Protein AF-A0A8H5VZT7-F1 (afdb_monomer)

pLDDT: mean 72.18, std 16.6, range [24.67, 92.38]

Foldseek 3Di:
DVVVVVLVVPEPEPDPVCLVVLQVLLWWLLLVSCVVGNQWYDNDPPDIQGQDPVCQCCAQNPPNPHWDDLLLVLVAALHDALRSDGDPVVNVLRCVLQVVCVDPVVVVVVVVVVVVVVPDPPDPVVVPDPVLCLVVLLVLLVVLSNVLSPDDVVVSVVLCVVCVDPSSVSNVVSSVSLLVVLVVVLVVVVVVPDLPDRHSLNSLQVGARPPVRHRDDPSRSSSVSSVCSSVVPPVVVVVVCCVVPLDDDDGGGDDSPPSSNCVDCVQDPPSSDPDPCLVVDDPRDDDDRD

Mean predicted aligned error: 11.77 Å

Secondary structure (DSSP, 8-state):
-HHHHHHHTT-B---GGGHHHHHHHHT-TTSHHHHHH-SEEEEETTEEEE--HHHHHHHTSTT------TTGGGG-SSS--TTT---HHHHHHHHHHHGGGGSHHHHHHHHHHHHHHTTS---GGGG---TT-HHHHHHHHHHHHHHHHHS-HHHHHHHTT-TTSHHHHHHHHHHHHHHHHHHHHHHHHHHT---S--SHHHHHHH-B-TTT-PBPPHHHHHHHHHHHHHHHHHHHHHHHHHHH--S-------SS-HHHHHT-TTTSSSTTS--GGGGTSTT-------

Structure (mmCIF, N/CA/C/O backbone):
data_AF-A0A8H5VZT7-F1
#
_entry.id   AF-A0A8H5VZT7-F1
#
loop_
_atom_site.group_PDB
_atom_site.id
_atom_site.type_symbol
_atom_site.label_atom_id
_atom_site.label_alt_id
_atom_site.label_comp_id
_atom_site.label_asym_id
_atom_site.label_entity_id
_atom_site.label_seq_id
_atom_site.pdbx_PDB_ins_code
_atom_site.Cartn_x
_atom_site.Cartn_y
_atom_site.Cartn_z
_atom_site.occupancy
_atom_site.B_iso_or_equiv
_atom_site.auth_seq_id
_atom_site.auth_comp_id
_atom_site.auth_asym_id
_atom_site.auth_atom_id
_atom_site.pdbx_PDB_model_num
ATOM 1 N N . MET A 1 1 ? -1.201 -18.393 -18.905 1.00 36.09 1 MET A N 1
ATOM 2 C CA . MET A 1 1 ? -0.760 -19.370 -19.931 1.00 36.09 1 MET A CA 1
ATOM 3 C C . MET A 1 1 ? -0.247 -18.744 -21.232 1.00 36.09 1 MET A C 1
ATOM 5 O O . MET A 1 1 ? 0.921 -18.943 -21.544 1.00 36.09 1 MET A O 1
ATOM 9 N N . ALA A 1 2 ? -1.054 -18.017 -22.022 1.00 38.72 2 ALA A N 1
ATOM 10 C CA . ALA A 1 2 ? -0.588 -17.480 -23.317 1.00 38.72 2 ALA A CA 1
ATOM 11 C C . ALA A 1 2 ? 0.541 -16.434 -23.173 1.00 38.72 2 ALA A C 1
ATOM 13 O O . ALA A 1 2 ? 1.549 -16.519 -23.871 1.00 38.72 2 ALA A O 1
ATOM 14 N N . PHE A 1 3 ? 0.407 -15.504 -22.218 1.00 44.34 3 PHE A N 1
ATOM 15 C CA . PHE A 1 3 ? 1.439 -14.511 -21.901 1.00 44.34 3 PHE A CA 1
ATOM 16 C C . PHE A 1 3 ? 2.734 -15.159 -21.388 1.00 44.34 3 PHE A C 1
ATOM 18 O O . PHE A 1 3 ? 3.800 -14.882 -21.918 1.00 44.34 3 PHE A O 1
ATOM 25 N N . GLU A 1 4 ? 2.651 -16.109 -20.451 1.00 41.78 4 GLU A N 1
ATOM 26 C CA . GLU A 1 4 ? 3.822 -16.836 -19.924 1.00 41.78 4 GLU A CA 1
ATOM 27 C C . GLU A 1 4 ? 4.600 -17.592 -21.013 1.00 41.78 4 GLU A C 1
ATOM 29 O O . GLU A 1 4 ? 5.828 -17.611 -20.983 1.00 41.78 4 GLU A O 1
ATOM 34 N N . LYS A 1 5 ? 3.911 -18.180 -22.006 1.00 38.91 5 LYS A N 1
ATOM 35 C CA . LYS A 1 5 ? 4.567 -18.767 -23.189 1.00 38.91 5 LYS A CA 1
ATOM 36 C C . LYS A 1 5 ? 5.247 -17.698 -24.058 1.00 38.91 5 LYS A C 1
ATOM 38 O O . LYS A 1 5 ? 6.339 -17.936 -24.561 1.00 38.91 5 LYS A O 1
ATOM 43 N N . LYS A 1 6 ? 4.637 -16.515 -24.204 1.00 39.38 6 LYS A N 1
ATOM 44 C CA . LYS A 1 6 ? 5.214 -15.360 -24.920 1.00 39.38 6 LYS A CA 1
ATOM 45 C C . LYS A 1 6 ? 6.452 -14.781 -24.223 1.00 39.38 6 LYS A C 1
ATOM 47 O O . LYS A 1 6 ? 7.378 -14.379 -24.917 1.00 39.38 6 LYS A O 1
ATOM 52 N N . VAL A 1 7 ? 6.464 -14.761 -22.887 1.00 42.12 7 VAL A N 1
ATOM 53 C CA . VAL A 1 7 ? 7.611 -14.350 -22.059 1.00 42.12 7 VAL A CA 1
ATOM 54 C C . VAL A 1 7 ? 8.732 -15.386 -22.176 1.00 42.12 7 VAL A C 1
ATOM 56 O O . VAL A 1 7 ? 9.818 -15.048 -22.628 1.00 42.12 7 VAL A O 1
ATOM 59 N N . LYS A 1 8 ? 8.456 -16.674 -21.915 1.00 41.22 8 LYS A N 1
ATOM 60 C CA . LYS A 1 8 ? 9.468 -17.747 -22.015 1.00 41.22 8 LYS A CA 1
ATOM 61 C C . LYS A 1 8 ? 10.170 -17.823 -23.378 1.00 41.22 8 LYS A C 1
ATOM 63 O O . LYS A 1 8 ? 11.349 -18.146 -23.412 1.00 41.22 8 LYS A O 1
ATOM 68 N N . ASN A 1 9 ? 9.479 -17.499 -24.472 1.00 40.72 9 ASN A N 1
ATOM 69 C CA . ASN A 1 9 ? 10.056 -17.506 -25.822 1.00 40.72 9 ASN A CA 1
ATOM 70 C C . ASN A 1 9 ? 10.795 -16.208 -26.216 1.00 40.72 9 ASN A C 1
ATOM 72 O O . ASN A 1 9 ? 11.301 -16.139 -27.334 1.00 40.72 9 ASN A O 1
ATOM 76 N N . ARG A 1 10 ? 10.829 -15.173 -25.362 1.00 44.88 10 ARG A N 1
ATOM 77 C CA . ARG A 1 10 ? 11.531 -13.896 -25.618 1.00 44.88 10 ARG A CA 1
ATOM 78 C C . ARG A 1 10 ? 12.446 -13.442 -24.474 1.00 44.88 10 ARG A C 1
ATOM 80 O O . ARG A 1 10 ? 12.901 -12.306 -24.486 1.00 44.88 10 ARG A O 1
ATOM 87 N N . ASN A 1 11 ? 12.723 -14.313 -23.505 1.00 45.66 11 ASN A N 1
ATOM 88 C CA . ASN A 1 11 ? 13.671 -14.020 -22.436 1.00 45.66 11 ASN A CA 1
ATOM 89 C C . ASN A 1 11 ? 15.108 -14.026 -22.977 1.00 45.66 11 ASN A C 1
ATOM 91 O O . ASN A 1 11 ? 15.697 -15.093 -23.160 1.00 45.66 11 ASN A O 1
ATOM 95 N N . GLU A 1 12 ? 15.704 -12.847 -23.126 1.00 51.00 12 GLU A N 1
ATOM 96 C CA . GLU A 1 12 ? 17.157 -12.716 -23.047 1.00 51.00 12 GLU A CA 1
ATOM 97 C C . GLU A 1 12 ? 17.562 -12.909 -21.578 1.00 51.00 12 GLU A C 1
ATOM 99 O O . GLU A 1 12 ? 17.438 -12.021 -20.733 1.00 51.00 12 GLU A O 1
ATOM 104 N N . THR A 1 13 ? 17.983 -14.126 -21.227 1.00 47.38 13 THR A N 1
ATOM 105 C CA . THR A 1 13 ? 18.587 -14.395 -19.916 1.00 47.38 13 THR A CA 1
ATOM 106 C C . THR A 1 13 ? 19.890 -13.622 -19.784 1.00 47.38 13 THR A C 1
ATOM 108 O O . THR A 1 13 ? 20.843 -13.913 -20.509 1.00 47.38 13 THR A O 1
ATOM 111 N N . CYS A 1 14 ? 19.972 -12.714 -18.808 1.00 45.41 14 CYS A N 1
ATOM 112 C CA . CYS A 1 14 ? 21.257 -12.193 -18.356 1.00 45.41 14 CYS A CA 1
ATO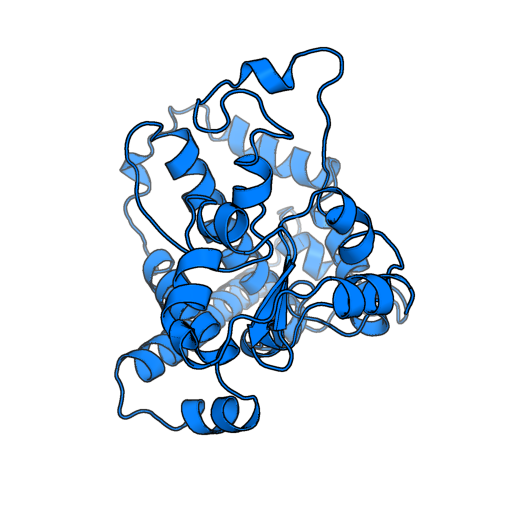M 113 C C . CYS A 1 14 ? 22.132 -13.368 -17.902 1.00 45.41 14 CYS A C 1
ATOM 115 O O . CYS A 1 14 ? 21.790 -14.078 -16.953 1.00 45.41 14 CYS A O 1
ATOM 117 N N . GLN A 1 15 ? 23.228 -13.608 -18.625 1.00 39.00 15 GLN A N 1
ATOM 118 C CA . GLN A 1 15 ? 24.152 -14.688 -18.301 1.00 39.00 15 GLN A CA 1
ATOM 119 C C . GLN A 1 15 ? 24.835 -14.423 -16.955 1.00 39.00 15 GLN A C 1
ATOM 121 O O . GLN A 1 15 ? 24.988 -13.279 -16.523 1.00 39.00 15 GLN A O 1
ATOM 126 N N . VAL A 1 16 ? 25.207 -15.515 -16.284 1.00 38.91 16 VAL A N 1
ATOM 127 C CA . VAL A 1 16 ? 25.584 -15.543 -14.861 1.00 38.91 16 VAL A CA 1
ATOM 128 C C . VAL A 1 16 ? 26.742 -14.586 -14.539 1.00 38.91 16 VAL A C 1
ATOM 130 O O . VAL A 1 16 ? 26.775 -14.009 -13.453 1.00 38.91 16 VAL A O 1
ATOM 133 N N . ASP A 1 17 ? 27.617 -14.335 -15.513 1.00 38.12 17 ASP A N 1
ATOM 134 C CA . ASP A 1 17 ? 28.822 -13.514 -15.372 1.00 38.12 17 ASP A CA 1
ATOM 135 C C . ASP A 1 17 ? 28.548 -11.991 -15.315 1.00 38.12 17 ASP A C 1
ATOM 137 O O . ASP A 1 17 ? 29.374 -11.243 -14.794 1.00 38.12 17 ASP A O 1
ATOM 141 N N . GLU A 1 18 ? 27.375 -11.508 -15.761 1.00 46.91 18 GLU A N 1
ATOM 142 C CA . GLU A 1 18 ? 26.931 -10.104 -15.588 1.00 46.91 18 GLU A CA 1
ATOM 143 C C . GLU A 1 18 ? 25.957 -9.918 -14.396 1.00 46.91 18 GLU A C 1
ATOM 145 O O . GLU A 1 18 ? 25.411 -8.827 -14.203 1.00 46.91 18 GLU A O 1
ATOM 150 N N . GLY A 1 19 ? 25.707 -10.958 -13.588 1.00 49.28 19 GLY A N 1
ATOM 151 C CA . GLY A 1 19 ? 24.516 -11.084 -12.729 1.00 49.28 19 GLY A CA 1
ATOM 152 C C . GLY A 1 19 ? 24.135 -9.858 -11.882 1.00 49.28 19 GLY A C 1
ATOM 153 O O . GLY A 1 19 ? 22.990 -9.413 -11.927 1.00 49.28 19 GLY A O 1
ATOM 154 N N . ALA A 1 20 ? 25.078 -9.263 -11.144 1.00 52.16 20 ALA A N 1
ATOM 155 C CA . ALA A 1 20 ? 24.801 -8.063 -10.343 1.00 52.16 20 ALA A CA 1
ATOM 156 C C . ALA A 1 20 ? 24.621 -6.792 -11.199 1.00 52.16 20 ALA A C 1
ATOM 158 O O . ALA A 1 20 ? 23.774 -5.953 -10.893 1.00 52.16 20 ALA A O 1
ATOM 159 N N . ALA A 1 21 ? 25.388 -6.654 -12.283 1.00 50.12 21 ALA A N 1
ATOM 160 C CA . ALA A 1 21 ? 25.358 -5.478 -13.149 1.00 50.12 21 ALA A CA 1
ATOM 161 C C . ALA A 1 21 ? 24.065 -5.400 -13.976 1.00 50.12 21 ALA A C 1
ATOM 163 O O . ALA A 1 21 ? 23.498 -4.316 -14.101 1.00 50.12 21 ALA A O 1
ATOM 164 N N . CYS A 1 22 ? 23.556 -6.532 -14.475 1.00 51.69 22 CYS A N 1
ATOM 165 C CA . CYS A 1 22 ? 22.267 -6.581 -15.174 1.00 51.69 22 CYS A CA 1
ATOM 166 C C . CYS A 1 22 ? 21.100 -6.199 -14.247 1.00 51.69 22 CYS A C 1
ATOM 168 O O . CYS A 1 22 ? 20.296 -5.337 -14.604 1.00 51.69 22 CYS A O 1
ATOM 170 N N . VAL A 1 23 ? 21.035 -6.762 -13.031 1.00 55.09 23 VAL A N 1
ATOM 171 C CA . VAL A 1 23 ? 19.990 -6.413 -12.047 1.00 55.09 23 VAL A CA 1
ATOM 172 C C . VAL A 1 23 ? 20.024 -4.915 -11.725 1.00 55.09 23 VAL A C 1
ATOM 174 O O . VAL A 1 23 ? 18.991 -4.249 -11.791 1.00 55.09 23 VAL A O 1
ATOM 177 N N . LEU A 1 24 ? 21.215 -4.354 -11.486 1.00 53.56 24 LEU A N 1
ATOM 178 C CA . LEU A 1 24 ? 21.393 -2.917 -11.260 1.00 53.56 24 LEU A CA 1
ATOM 179 C C . LEU A 1 24 ? 20.992 -2.071 -12.483 1.00 53.56 24 LEU A C 1
ATOM 181 O O . LEU A 1 24 ? 20.318 -1.053 -12.319 1.00 53.56 24 LEU A O 1
ATOM 185 N N . ALA A 1 25 ? 21.334 -2.488 -13.704 1.00 54.19 25 ALA A N 1
ATOM 186 C CA . ALA A 1 25 ? 21.008 -1.756 -14.928 1.00 54.19 25 ALA A CA 1
ATOM 187 C C . ALA A 1 25 ? 19.496 -1.713 -15.206 1.00 54.19 25 ALA A C 1
ATOM 189 O O . ALA A 1 25 ? 18.957 -0.643 -15.491 1.00 54.19 25 ALA A O 1
ATOM 190 N N . VAL A 1 26 ? 18.802 -2.848 -15.088 1.00 51.69 26 VAL A N 1
ATOM 191 C CA . VAL A 1 26 ? 17.340 -2.963 -15.268 1.00 51.69 26 VAL A CA 1
ATOM 192 C C . VAL A 1 26 ? 16.578 -2.199 -14.176 1.00 51.69 26 VAL A C 1
ATOM 194 O O . VAL A 1 26 ? 15.504 -1.656 -14.428 1.00 51.69 26 VAL A O 1
ATOM 197 N N . SER A 1 27 ? 17.162 -2.086 -12.979 1.00 50.28 27 SER A N 1
ATOM 198 C CA . SER A 1 27 ? 16.644 -1.268 -11.872 1.00 50.28 27 SER A CA 1
ATOM 199 C C . SER A 1 27 ? 16.923 0.234 -11.985 1.00 50.28 27 SER A C 1
ATOM 201 O O . SER A 1 27 ? 16.443 1.014 -11.160 1.00 50.28 27 SER A O 1
ATOM 203 N N . SER A 1 28 ? 17.729 0.653 -12.965 1.00 51.09 28 SER A N 1
ATOM 204 C CA . SER A 1 28 ? 18.117 2.053 -13.109 1.00 51.09 28 SER A CA 1
ATOM 205 C C . SER A 1 28 ? 16.909 2.894 -13.535 1.00 51.09 28 SER A C 1
ATOM 207 O O . SER A 1 28 ? 16.289 2.579 -14.556 1.00 51.09 28 SER A O 1
ATOM 209 N N . PRO A 1 29 ? 16.616 4.023 -12.857 1.00 50.34 29 PRO A N 1
ATOM 210 C CA . PRO A 1 29 ? 15.526 4.918 -13.258 1.00 50.34 29 PRO A CA 1
ATOM 211 C C . PRO A 1 29 ? 15.761 5.572 -14.630 1.00 50.34 29 PRO A C 1
ATOM 213 O O . PRO A 1 29 ? 14.847 6.156 -15.194 1.00 50.34 29 PRO A O 1
ATOM 216 N N . THR A 1 30 ? 16.970 5.454 -15.194 1.00 53.81 30 THR A N 1
ATOM 217 C CA . THR A 1 30 ? 17.340 6.032 -16.496 1.00 53.81 30 THR A CA 1
ATOM 218 C C . THR A 1 30 ? 16.782 5.280 -17.710 1.00 53.81 30 THR A C 1
ATOM 220 O O . THR A 1 30 ? 17.089 5.652 -18.839 1.00 53.81 30 THR A O 1
ATOM 223 N N . GLY A 1 31 ? 16.071 4.161 -17.522 1.00 54.75 31 GLY A N 1
ATOM 224 C CA . GLY A 1 31 ? 15.557 3.317 -18.612 1.00 54.75 31 GLY A CA 1
ATOM 225 C C . GLY A 1 31 ? 16.626 2.528 -19.395 1.00 54.75 31 GLY A C 1
ATOM 226 O O . GLY A 1 31 ? 16.309 1.538 -20.052 1.00 54.75 31 GLY A O 1
ATOM 227 N N . LYS A 1 32 ? 17.910 2.898 -19.287 1.00 58.38 32 LYS A N 1
ATOM 228 C CA . LYS A 1 32 ? 19.020 2.385 -20.114 1.00 58.38 32 LYS A CA 1
ATOM 229 C C . LYS A 1 32 ? 19.249 0.871 -20.022 1.00 58.38 32 LYS A C 1
ATOM 231 O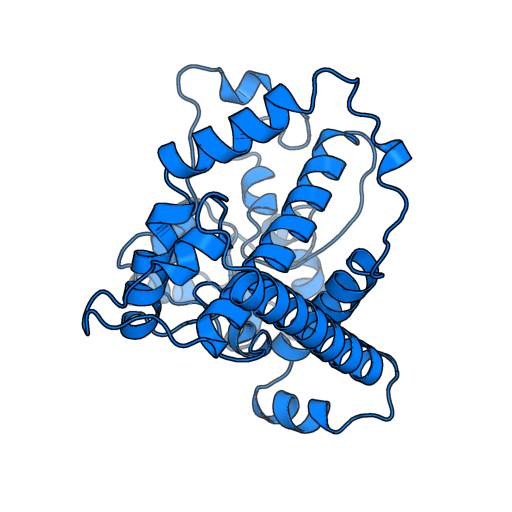 O . LYS A 1 32 ? 19.686 0.280 -21.004 1.00 58.38 32 LYS A O 1
ATOM 236 N N . GLY A 1 33 ? 18.934 0.226 -18.895 1.00 62.41 33 GLY A N 1
ATOM 237 C CA . GLY A 1 33 ? 19.043 -1.235 -18.772 1.00 62.41 33 GLY A CA 1
ATOM 238 C C . GLY A 1 33 ? 18.119 -1.991 -19.728 1.00 62.41 33 GLY A C 1
ATOM 239 O O . GLY A 1 33 ? 18.536 -2.963 -20.349 1.00 62.41 33 GLY A O 1
ATOM 240 N N . TRP A 1 34 ? 16.900 -1.487 -19.917 1.00 62.78 34 TRP A N 1
ATOM 241 C CA . TRP A 1 34 ? 15.904 -2.041 -20.840 1.00 62.78 34 TRP A CA 1
ATOM 242 C C . TRP A 1 34 ? 16.284 -1.816 -22.306 1.00 62.78 34 TRP A C 1
ATOM 244 O O . TRP A 1 34 ? 15.987 -2.640 -23.161 1.00 62.78 34 TRP A O 1
ATOM 254 N N . VAL A 1 35 ? 17.014 -0.733 -22.592 1.00 63.62 35 VAL A N 1
ATOM 255 C CA . VAL A 1 35 ? 17.600 -0.488 -23.920 1.00 63.62 35 VAL A CA 1
ATOM 256 C C . VAL A 1 35 ? 18.714 -1.499 -24.236 1.00 63.62 35 VAL A C 1
ATOM 258 O O . VAL A 1 35 ? 18.854 -1.887 -25.391 1.00 63.62 35 VAL A O 1
ATOM 261 N N . LYS A 1 36 ? 19.486 -1.958 -23.233 1.00 68.50 36 LYS A N 1
ATOM 262 C CA . LYS A 1 36 ? 20.545 -2.976 -23.414 1.00 68.50 36 LYS A CA 1
ATOM 263 C C . LYS A 1 36 ? 20.002 -4.413 -23.493 1.00 68.50 36 LYS A C 1
ATOM 265 O O . LYS A 1 36 ? 20.549 -5.198 -24.255 1.00 68.50 36 LYS A O 1
ATOM 270 N N . HIS A 1 37 ? 18.986 -4.755 -22.696 1.00 68.75 37 HIS A N 1
ATOM 271 C CA . HIS A 1 37 ? 18.541 -6.145 -22.470 1.00 68.75 37 HIS A CA 1
ATOM 272 C C . HIS A 1 37 ? 17.099 -6.443 -22.936 1.00 68.75 37 HIS A C 1
ATOM 274 O O . HIS A 1 37 ? 16.563 -7.516 -22.668 1.00 68.75 37 HIS A O 1
ATOM 280 N N . GLY A 1 38 ? 16.448 -5.487 -23.601 1.00 70.44 38 GLY A N 1
ATOM 281 C CA . GLY A 1 38 ? 15.080 -5.614 -24.095 1.00 70.44 38 GLY A CA 1
ATOM 282 C C . GLY A 1 38 ? 13.985 -5.384 -23.044 1.00 70.44 38 GLY A C 1
ATOM 283 O O . GLY A 1 38 ? 14.223 -5.181 -21.855 1.00 70.44 38 GLY A O 1
ATOM 284 N N . ASP A 1 39 ? 12.739 -5.426 -23.517 1.00 75.31 39 ASP A N 1
ATOM 285 C CA . ASP A 1 39 ? 11.519 -5.145 -22.744 1.00 75.31 39 ASP A CA 1
ATOM 286 C C . ASP A 1 39 ? 11.213 -6.169 -21.619 1.00 75.31 39 ASP A C 1
ATOM 288 O O . ASP A 1 39 ? 10.373 -5.900 -20.756 1.00 75.31 39 ASP A O 1
ATOM 292 N N . PHE A 1 40 ? 11.828 -7.359 -21.644 1.00 75.69 40 PHE A N 1
ATOM 293 C CA . PHE A 1 40 ? 11.549 -8.485 -20.740 1.00 75.69 40 PHE A CA 1
ATOM 294 C C . PHE A 1 40 ? 12.865 -9.077 -20.225 1.00 75.69 40 PHE A C 1
ATOM 296 O O . PHE A 1 40 ? 13.537 -9.798 -20.960 1.00 75.69 40 PHE A O 1
ATOM 303 N N . VAL A 1 41 ? 13.217 -8.822 -18.961 1.00 72.31 41 VAL A N 1
ATOM 304 C CA . VAL A 1 41 ? 14.514 -9.239 -18.399 1.00 72.31 41 VAL A CA 1
ATOM 305 C C . VAL A 1 41 ? 14.330 -10.079 -17.143 1.00 72.31 41 VAL A C 1
ATOM 307 O O . VAL A 1 41 ? 13.697 -9.657 -16.174 1.00 72.31 41 VAL A O 1
ATOM 310 N N . GLN A 1 42 ? 14.898 -11.283 -17.131 1.00 67.44 42 GLN A N 1
ATOM 311 C CA . GLN A 1 42 ? 14.854 -12.160 -15.963 1.00 67.44 42 GLN A CA 1
ATOM 312 C C . GLN A 1 42 ? 15.928 -11.754 -14.943 1.00 67.44 42 GLN A C 1
ATOM 314 O O . GLN A 1 42 ? 17.113 -11.987 -15.161 1.00 67.44 42 GLN A O 1
ATOM 319 N N . ILE A 1 43 ? 15.503 -11.164 -13.820 1.00 68.94 43 ILE A N 1
ATOM 320 C CA . ILE A 1 43 ? 16.391 -10.646 -12.760 1.00 68.94 43 ILE A CA 1
ATOM 321 C C . ILE A 1 43 ? 16.586 -11.624 -11.590 1.00 68.94 43 ILE A C 1
ATOM 323 O O . ILE A 1 43 ? 17.488 -11.449 -10.777 1.00 68.94 43 ILE A O 1
ATOM 327 N N . ALA A 1 44 ? 15.757 -12.667 -11.497 1.00 62.22 44 ALA A N 1
ATOM 328 C CA . ALA A 1 44 ? 15.955 -13.800 -10.589 1.00 62.22 44 ALA A CA 1
ATOM 329 C C . ALA A 1 44 ? 15.297 -15.069 -11.173 1.00 62.22 44 ALA A C 1
ATOM 331 O O . ALA A 1 44 ? 14.443 -14.955 -12.059 1.00 62.22 44 ALA A O 1
ATOM 332 N N . PRO A 1 45 ? 15.592 -16.284 -10.663 1.00 63.03 45 PRO A N 1
ATOM 333 C CA . PRO A 1 45 ? 15.040 -17.533 -11.207 1.00 63.03 45 PRO A CA 1
ATOM 334 C C . PRO A 1 45 ? 13.511 -17.547 -11.358 1.00 63.03 45 PRO A C 1
ATOM 336 O O . PRO A 1 45 ? 13.003 -18.102 -12.325 1.00 63.03 45 PRO A O 1
ATOM 339 N N . ASN A 1 46 ? 12.791 -16.861 -10.461 1.00 67.06 46 ASN A N 1
ATOM 340 C CA . ASN A 1 46 ? 11.331 -16.721 -10.482 1.00 67.06 46 ASN A CA 1
ATOM 341 C C . ASN A 1 46 ? 10.858 -15.252 -10.604 1.00 67.06 46 ASN A C 1
ATOM 343 O O . ASN A 1 46 ? 9.752 -14.935 -10.172 1.00 67.06 46 ASN A O 1
ATOM 347 N N . HIS A 1 47 ? 11.681 -14.342 -11.141 1.00 66.31 47 HIS A N 1
ATOM 348 C CA . HIS A 1 47 ? 11.345 -12.916 -11.279 1.00 66.31 47 HIS A CA 1
ATOM 349 C C . HIS A 1 47 ? 11.738 -12.401 -12.669 1.00 66.31 47 HIS A C 1
ATOM 351 O O . HIS A 1 47 ? 12.920 -12.355 -13.013 1.00 66.31 47 HIS A O 1
ATOM 357 N N . VAL A 1 48 ? 10.741 -11.982 -13.450 1.00 75.50 48 VAL A N 1
ATOM 358 C CA . VAL A 1 48 ? 10.929 -11.261 -14.716 1.00 75.50 48 VAL A CA 1
ATOM 359 C C . VAL A 1 48 ? 10.491 -9.816 -14.521 1.00 75.50 48 VAL A C 1
ATOM 361 O O . VAL A 1 48 ? 9.351 -9.557 -14.144 1.00 75.50 48 VAL A O 1
ATOM 364 N N . SER A 1 49 ? 11.414 -8.897 -14.766 1.00 75.44 49 SER A N 1
ATOM 365 C CA . SER A 1 49 ? 11.161 -7.467 -14.870 1.00 75.44 49 SER A CA 1
ATOM 366 C C . SER A 1 49 ? 10.594 -7.182 -16.267 1.00 75.44 49 SER A C 1
ATOM 368 O O . SER A 1 49 ? 11.089 -7.735 -17.251 1.00 75.44 49 SER A O 1
ATOM 370 N N . ILE A 1 50 ? 9.549 -6.354 -16.371 1.00 76.12 50 ILE A N 1
ATOM 371 C CA . ILE A 1 50 ? 8.875 -6.044 -17.644 1.00 76.12 50 ILE A CA 1
ATOM 372 C C . ILE A 1 50 ? 8.737 -4.525 -17.814 1.00 76.12 50 ILE A C 1
ATOM 374 O O . ILE A 1 50 ? 8.171 -3.863 -16.945 1.00 76.12 50 ILE A O 1
ATOM 378 N N . ASN A 1 51 ? 9.198 -3.994 -18.949 1.00 77.81 51 ASN A N 1
ATOM 379 C CA . ASN A 1 51 ? 9.049 -2.593 -19.359 1.00 77.81 51 ASN A CA 1
ATOM 380 C C . ASN A 1 51 ? 8.441 -2.509 -20.768 1.00 77.81 51 ASN A C 1
ATOM 382 O O . ASN A 1 51 ? 9.073 -2.076 -21.729 1.00 77.81 51 ASN A O 1
ATOM 386 N N . ASN A 1 52 ? 7.203 -2.990 -20.895 1.00 76.81 52 ASN A N 1
ATOM 387 C CA . ASN A 1 52 ? 6.454 -3.002 -22.148 1.00 76.81 52 ASN A CA 1
ATOM 388 C C . ASN A 1 52 ? 5.021 -2.481 -21.915 1.00 76.81 52 ASN A C 1
ATOM 390 O O . ASN A 1 52 ? 4.320 -3.034 -21.060 1.00 76.81 52 ASN A O 1
ATOM 394 N N . PRO A 1 53 ? 4.544 -1.468 -22.664 1.00 77.81 53 PRO A N 1
ATOM 395 C CA . PRO A 1 53 ? 3.212 -0.898 -22.453 1.00 77.81 53 PRO A CA 1
ATOM 396 C C . PRO A 1 53 ? 2.068 -1.872 -22.766 1.00 77.81 53 PRO A C 1
ATOM 398 O O . PRO A 1 53 ? 1.064 -1.885 -22.052 1.00 77.81 53 PRO A O 1
ATOM 401 N N . ASP A 1 54 ? 2.222 -2.751 -23.761 1.00 79.94 54 ASP A N 1
ATOM 402 C CA . ASP A 1 54 ? 1.197 -3.744 -24.112 1.00 79.94 54 ASP A CA 1
ATOM 403 C C . ASP A 1 54 ? 1.010 -4.788 -22.997 1.00 79.94 54 ASP A C 1
ATOM 405 O O . ASP A 1 54 ? -0.044 -5.425 -22.897 1.00 79.94 54 ASP A O 1
ATOM 409 N N . ALA A 1 55 ? 2.018 -4.978 -22.139 1.00 77.69 55 ALA A N 1
ATOM 410 C CA . ALA A 1 55 ? 1.941 -5.871 -20.989 1.00 77.69 55 ALA A CA 1
ATOM 411 C C . ALA A 1 55 ? 1.090 -5.304 -19.837 1.00 77.69 55 ALA A C 1
ATOM 413 O O . ALA A 1 55 ? 0.566 -6.095 -19.055 1.00 77.69 55 ALA A O 1
ATOM 414 N N . ILE A 1 56 ? 0.884 -3.980 -19.745 1.00 78.25 56 ILE A N 1
ATOM 415 C CA . ILE A 1 56 ? 0.148 -3.341 -18.634 1.00 78.25 56 ILE A CA 1
ATOM 416 C C . ILE A 1 56 ? -1.247 -3.956 -18.483 1.00 78.25 56 ILE A C 1
ATOM 418 O O . ILE A 1 56 ? -1.579 -4.490 -17.428 1.00 78.25 56 ILE A O 1
ATOM 422 N N . GLN A 1 57 ? -2.043 -3.947 -19.556 1.00 77.38 57 GLN A N 1
ATOM 423 C CA . GLN A 1 57 ? -3.408 -4.490 -19.548 1.00 77.38 57 GLN A CA 1
ATOM 424 C C . GLN A 1 57 ? -3.441 -6.022 -19.420 1.00 77.38 57 GLN A C 1
ATOM 426 O O . GLN A 1 57 ? -4.429 -6.583 -18.959 1.00 77.38 57 GLN A O 1
ATOM 431 N N . GLN A 1 58 ? -2.357 -6.714 -19.783 1.00 79.44 58 GLN A N 1
ATOM 432 C CA . GLN A 1 58 ? -2.245 -8.170 -19.631 1.00 79.44 58 GLN A CA 1
ATOM 433 C C . GLN A 1 58 ? -1.884 -8.593 -18.198 1.00 79.44 58 GLN A C 1
ATOM 435 O O . GLN A 1 58 ? -2.153 -9.733 -17.825 1.00 79.44 58 GLN A O 1
ATOM 440 N N . ILE A 1 59 ? -1.300 -7.690 -17.404 1.00 78.00 59 ILE A N 1
ATOM 441 C CA . ILE A 1 59 ? -0.892 -7.927 -16.014 1.00 78.00 59 ILE A CA 1
ATOM 442 C C . ILE A 1 59 ? -1.924 -7.322 -15.053 1.00 78.00 59 ILE A C 1
ATOM 444 O O . ILE A 1 59 ? -2.585 -8.063 -14.328 1.00 78.00 59 ILE A O 1
ATOM 448 N N . TYR A 1 60 ? -2.115 -6.001 -15.103 1.00 78.31 60 TYR A N 1
ATOM 449 C CA . TYR A 1 60 ? -2.991 -5.229 -14.209 1.00 78.31 60 TYR A CA 1
ATOM 450 C C . TYR A 1 60 ? -4.465 -5.189 -14.645 1.00 78.31 60 TYR A C 1
ATOM 452 O O . TYR A 1 60 ? -5.319 -4.719 -13.897 1.00 78.31 60 TYR A O 1
ATOM 460 N N . GLY A 1 61 ? -4.791 -5.672 -15.848 1.00 75.44 61 GLY A N 1
ATOM 461 C CA . GLY A 1 61 ? -6.169 -5.701 -16.336 1.00 75.44 61 GLY A CA 1
ATOM 462 C C . GLY A 1 61 ? -7.101 -6.581 -15.495 1.00 75.44 61 GLY A C 1
ATOM 463 O O . GLY A 1 61 ? -6.694 -7.480 -14.755 1.00 75.44 61 GLY A O 1
ATOM 464 N N . HIS A 1 62 ? -8.406 -6.356 -15.632 1.00 77.00 62 HIS A N 1
ATOM 465 C CA . HIS A 1 62 ? -9.399 -7.139 -14.901 1.00 77.00 62 HIS A CA 1
ATOM 466 C C . HIS A 1 62 ? -9.406 -8.614 -15.332 1.00 77.00 62 HIS A C 1
ATOM 468 O O . HIS A 1 62 ? -9.460 -8.929 -16.518 1.00 77.00 62 HIS A O 1
ATOM 474 N N . LYS A 1 63 ? -9.446 -9.523 -14.346 1.00 76.88 63 LYS A N 1
ATOM 475 C CA . LYS A 1 63 ? -9.535 -10.987 -14.535 1.00 76.88 63 LYS A CA 1
ATOM 476 C C . LYS A 1 63 ? -8.356 -11.616 -15.306 1.00 76.88 63 LYS A C 1
ATOM 478 O O . LYS A 1 63 ? -8.498 -12.715 -15.833 1.00 76.88 63 LYS A O 1
ATOM 483 N N . THR A 1 64 ? -7.183 -10.978 -15.324 1.00 76.31 64 THR A N 1
ATOM 484 C CA . THR A 1 64 ? -5.950 -11.527 -15.934 1.00 76.31 64 THR A CA 1
ATOM 485 C C . THR A 1 64 ? -5.420 -12.779 -15.225 1.00 76.31 64 THR A C 1
ATOM 487 O O . THR A 1 64 ? -4.705 -13.577 -15.828 1.00 76.31 64 THR A O 1
ATOM 490 N N . GLY A 1 65 ? -5.772 -12.962 -13.947 1.00 75.00 65 GLY A N 1
ATOM 491 C CA . GLY A 1 65 ? -5.296 -14.057 -13.096 1.00 75.00 65 GLY A CA 1
ATOM 492 C C . GLY A 1 65 ? -3.968 -13.768 -12.390 1.00 75.00 65 GLY A C 1
ATOM 493 O O . GLY A 1 65 ? -3.545 -14.569 -11.559 1.00 75.00 65 GLY A O 1
ATOM 494 N N . PHE A 1 66 ? -3.331 -12.625 -12.665 1.00 78.75 66 PHE A N 1
ATOM 495 C CA . PHE A 1 66 ? -2.205 -12.151 -11.866 1.00 78.75 66 PHE A CA 1
ATOM 496 C C . PHE A 1 66 ? -2.692 -11.625 -10.512 1.00 78.75 66 PHE A C 1
ATOM 498 O O . PHE A 1 66 ? -3.741 -10.991 -10.405 1.00 78.75 66 PHE A O 1
ATOM 505 N N . VAL A 1 67 ? -1.908 -11.898 -9.472 1.00 81.69 67 VAL A N 1
ATOM 506 C CA . VAL A 1 67 ? -2.137 -11.428 -8.101 1.00 81.69 67 VAL A CA 1
ATOM 507 C C . VAL A 1 67 ? -0.881 -10.739 -7.580 1.00 81.69 67 VAL A C 1
ATOM 509 O O . VAL A 1 67 ? 0.215 -10.944 -8.107 1.00 81.69 67 VAL A O 1
ATOM 512 N N . LYS A 1 68 ? -1.030 -9.934 -6.524 1.00 82.38 68 LYS A N 1
ATOM 513 C CA . LYS A 1 68 ? 0.094 -9.275 -5.844 1.00 82.38 68 LYS A CA 1
ATOM 514 C C . LYS A 1 68 ? 1.161 -10.305 -5.445 1.00 82.38 68 LYS A C 1
ATOM 516 O O . LYS A 1 68 ? 0.839 -11.390 -4.959 1.00 82.38 68 LYS A O 1
ATOM 521 N N . GLY A 1 69 ? 2.435 -9.974 -5.657 1.00 80.06 69 GLY A N 1
ATOM 522 C CA . GLY A 1 69 ? 3.547 -10.903 -5.428 1.00 80.06 69 GLY A CA 1
ATOM 523 C C . GLY A 1 69 ? 3.827 -11.191 -3.940 1.00 80.06 69 GLY A C 1
ATOM 524 O O . GLY A 1 69 ? 3.379 -10.439 -3.074 1.00 80.06 69 GLY A O 1
ATOM 525 N N . PRO A 1 70 ? 4.634 -12.222 -3.609 1.00 78.38 70 PRO A N 1
ATOM 526 C CA . PRO A 1 70 ? 4.979 -12.579 -2.223 1.00 78.38 70 PRO A CA 1
ATOM 527 C C . PRO A 1 70 ? 5.730 -11.496 -1.431 1.00 78.38 70 PRO A C 1
ATOM 529 O O . PRO A 1 70 ? 5.976 -11.672 -0.240 1.00 78.38 70 PRO A O 1
ATOM 532 N N . LEU A 1 71 ? 6.139 -10.392 -2.066 1.00 80.06 71 LEU A N 1
ATOM 533 C CA . LEU A 1 71 ? 6.649 -9.192 -1.396 1.00 80.06 71 LEU A CA 1
ATOM 534 C C . LEU A 1 71 ? 5.623 -8.645 -0.385 1.00 80.06 71 LEU A C 1
ATOM 536 O O . LEU A 1 71 ? 5.985 -8.296 0.735 1.00 80.06 71 LEU A O 1
ATOM 540 N N . TYR A 1 72 ? 4.338 -8.638 -0.760 1.00 82.81 72 TYR A N 1
ATOM 541 C CA . TYR A 1 72 ? 3.270 -7.999 0.013 1.00 82.81 72 TYR A CA 1
ATOM 542 C C . TYR A 1 72 ? 3.032 -8.645 1.390 1.00 82.81 72 TYR A C 1
ATOM 544 O O . TYR A 1 72 ? 2.620 -7.951 2.316 1.00 82.81 72 TYR A O 1
ATOM 552 N N . ASP A 1 73 ? 3.386 -9.925 1.577 1.00 83.69 73 ASP A N 1
ATOM 553 C CA . ASP A 1 73 ? 3.296 -10.601 2.884 1.00 83.69 73 ASP A CA 1
ATOM 554 C C . ASP A 1 73 ? 4.166 -9.935 3.966 1.00 83.69 73 ASP A C 1
ATOM 556 O O . ASP A 1 73 ? 3.869 -10.032 5.156 1.00 83.69 73 ASP A O 1
ATOM 560 N N . ALA A 1 74 ? 5.253 -9.256 3.575 1.00 83.12 74 ALA A N 1
ATOM 561 C CA . ALA A 1 74 ? 6.130 -8.560 4.516 1.00 83.12 74 ALA A CA 1
ATOM 562 C C . ALA A 1 74 ? 5.479 -7.320 5.147 1.00 83.12 74 ALA A C 1
ATOM 564 O O . ALA A 1 74 ? 5.915 -6.891 6.211 1.00 83.12 74 ALA A O 1
ATOM 565 N N . PHE A 1 75 ? 4.411 -6.792 4.540 1.00 82.94 75 PHE A N 1
ATOM 566 C CA . PHE A 1 75 ? 3.639 -5.655 5.048 1.00 82.94 75 PHE A CA 1
ATOM 567 C C . PHE A 1 75 ? 2.504 -6.073 5.996 1.00 82.94 75 PHE A C 1
ATOM 569 O O . PHE A 1 75 ? 1.627 -5.265 6.302 1.00 82.94 75 PHE A O 1
ATOM 576 N N . HIS A 1 76 ? 2.469 -7.328 6.451 1.00 84.12 76 HIS A N 1
ATOM 577 C CA . HIS A 1 76 ? 1.522 -7.763 7.475 1.00 84.12 76 HIS A CA 1
ATOM 578 C C . HIS A 1 76 ? 1.829 -7.088 8.823 1.00 84.12 76 HIS A C 1
ATOM 580 O O . HIS A 1 76 ? 2.909 -7.286 9.384 1.00 84.12 76 HIS A O 1
ATOM 586 N N . GLN A 1 77 ? 0.870 -6.326 9.360 1.00 75.75 77 GLN A N 1
ATOM 587 C CA . GLN A 1 77 ? 0.986 -5.654 10.662 1.00 75.75 77 GLN A CA 1
ATOM 588 C C . GLN A 1 77 ? 0.080 -6.305 11.712 1.00 75.75 77 GLN A C 1
ATOM 590 O O . GLN A 1 77 ? 0.556 -7.130 12.486 1.00 75.75 77 GLN A O 1
ATOM 595 N N . VAL A 1 78 ? -1.205 -5.936 11.723 1.00 82.31 78 VAL A N 1
ATOM 596 C CA . VAL A 1 78 ? -2.222 -6.474 12.643 1.00 82.31 78 VAL A CA 1
ATOM 597 C C . VAL A 1 78 ? -2.979 -7.615 11.959 1.00 82.31 78 VAL A C 1
ATOM 599 O O . VAL A 1 78 ? -2.949 -8.746 12.429 1.00 82.31 78 VAL A O 1
ATOM 602 N N . THR A 1 79 ? -3.574 -7.322 10.801 1.00 89.00 79 THR A N 1
ATOM 603 C CA . THR A 1 79 ? -4.209 -8.286 9.895 1.00 89.00 79 THR A CA 1
ATOM 604 C C . THR A 1 79 ? -3.902 -7.916 8.436 1.00 89.00 79 THR A C 1
ATOM 606 O O . THR A 1 79 ? -3.256 -6.894 8.164 1.00 89.00 79 THR A O 1
ATOM 609 N N . PHE A 1 80 ? -4.343 -8.741 7.485 1.00 89.38 80 PHE A N 1
ATOM 610 C CA . PHE A 1 80 ? -4.299 -8.419 6.061 1.00 89.38 80 PHE A CA 1
ATOM 611 C C . PHE A 1 80 ? -5.388 -7.395 5.693 1.00 89.38 80 PHE A C 1
ATOM 613 O O . PHE A 1 80 ? -6.570 -7.552 6.002 1.00 89.38 80 PHE A O 1
ATOM 620 N N . VAL A 1 81 ? -4.953 -6.348 5.001 1.00 91.94 81 VAL A N 1
ATOM 621 C CA . VAL A 1 81 ? -5.725 -5.194 4.515 1.00 91.94 81 VAL A CA 1
ATOM 622 C C . VAL A 1 81 ? -5.852 -5.253 2.997 1.00 91.94 81 VAL A C 1
ATOM 624 O O . VAL A 1 81 ? -5.137 -6.021 2.342 1.00 91.94 81 VAL A O 1
ATOM 627 N N . VAL A 1 82 ? -6.700 -4.426 2.387 1.00 91.62 82 VAL A N 1
ATOM 628 C CA . VAL A 1 82 ? -6.858 -4.382 0.920 1.00 91.62 82 VAL A CA 1
ATOM 629 C C . VAL A 1 82 ? -5.515 -4.224 0.188 1.00 91.62 82 VAL A C 1
ATOM 631 O O . VAL A 1 82 ? -5.287 -4.865 -0.838 1.00 91.62 82 VAL A O 1
ATOM 634 N N . PHE A 1 83 ? -4.572 -3.459 0.748 1.00 89.44 83 PHE A N 1
ATOM 635 C CA . PHE A 1 83 ? -3.243 -3.254 0.166 1.00 89.44 83 PHE A CA 1
ATOM 636 C C . PHE A 1 83 ? -2.442 -4.560 0.029 1.00 89.44 83 PHE A C 1
ATOM 638 O O . PHE A 1 83 ? -2.015 -4.898 -1.075 1.00 89.44 83 PHE A O 1
ATOM 645 N N . ASN A 1 84 ? -2.273 -5.326 1.113 1.00 89.06 84 ASN A N 1
ATOM 646 C CA . ASN A 1 84 ? -1.390 -6.500 1.154 1.00 89.06 84 ASN A CA 1
ATOM 647 C C . ASN A 1 84 ? -2.106 -7.847 0.919 1.00 89.06 84 ASN A C 1
ATOM 649 O O . ASN A 1 84 ? -1.433 -8.845 0.656 1.00 89.06 84 ASN A O 1
ATOM 653 N N . THR A 1 85 ? -3.444 -7.890 0.936 1.00 90.25 85 THR A N 1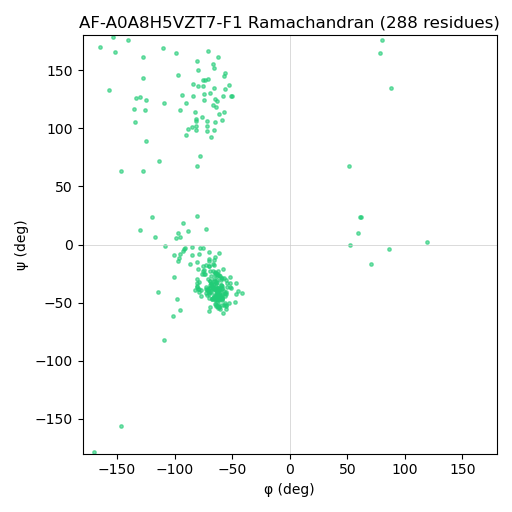
ATOM 654 C CA . THR A 1 85 ? -4.214 -9.106 0.620 1.00 90.25 85 THR A CA 1
ATOM 655 C C . THR A 1 85 ? -3.968 -9.532 -0.831 1.00 90.25 85 THR A C 1
ATOM 657 O O . THR A 1 85 ? -4.183 -8.756 -1.774 1.00 90.25 85 THR A O 1
ATOM 660 N N . ARG A 1 86 ? -3.516 -10.782 -1.003 1.00 88.56 86 ARG A N 1
ATOM 661 C CA . ARG A 1 86 ? -3.202 -11.406 -2.304 1.00 88.56 86 ARG A CA 1
ATOM 662 C C . ARG A 1 86 ? -4.304 -12.341 -2.810 1.00 88.56 86 ARG A C 1
ATOM 664 O O . ARG A 1 86 ? -4.436 -12.520 -4.017 1.00 88.56 86 ARG A O 1
ATOM 671 N N . ASN A 1 87 ? -5.078 -12.939 -1.902 1.00 88.50 87 ASN A N 1
ATOM 672 C CA . ASN A 1 87 ? -6.168 -13.850 -2.240 1.00 88.50 87 ASN A CA 1
ATOM 673 C C . ASN A 1 87 ? -7.371 -13.059 -2.788 1.00 88.50 87 ASN A C 1
ATOM 675 O O . ASN A 1 87 ? -7.858 -12.139 -2.135 1.00 88.50 87 ASN A O 1
ATOM 679 N N . VAL A 1 88 ? -7.852 -13.389 -3.990 1.00 86.25 88 VAL A N 1
ATOM 680 C CA . VAL A 1 88 ? -8.896 -12.610 -4.688 1.00 86.25 88 VAL A CA 1
ATOM 681 C C . VAL A 1 88 ? -10.260 -12.678 -3.974 1.00 86.25 88 VAL A C 1
ATOM 683 O O . VAL A 1 88 ? -10.844 -11.613 -3.750 1.00 86.25 88 VAL A O 1
ATOM 686 N N . PRO A 1 89 ? -10.756 -13.866 -3.562 1.00 89.38 89 PRO A N 1
ATOM 687 C CA . PRO A 1 89 ? -11.880 -14.011 -2.636 1.00 89.38 89 PRO A CA 1
ATOM 688 C C . PRO A 1 89 ? -11.832 -13.129 -1.384 1.00 89.38 89 PRO A C 1
ATOM 690 O O . PRO A 1 89 ? -12.846 -12.537 -1.056 1.00 89.38 89 PRO A O 1
ATOM 693 N N . GLU A 1 90 ? -10.682 -12.982 -0.717 1.00 88.75 90 GLU A N 1
ATOM 694 C CA . GLU A 1 90 ? -10.550 -12.148 0.496 1.00 88.75 90 GLU A CA 1
ATOM 695 C C . GLU A 1 90 ? -10.409 -10.653 0.166 1.00 88.75 90 GLU A C 1
ATOM 697 O O . GLU A 1 90 ? -10.929 -9.787 0.863 1.00 88.75 90 GLU A O 1
ATOM 702 N N . HIS A 1 91 ? -9.719 -10.324 -0.926 1.00 91.00 91 HIS A N 1
ATOM 703 C CA . HIS A 1 91 ? -9.489 -8.946 -1.360 1.00 91.00 91 HIS A CA 1
ATOM 704 C C . HIS A 1 91 ? -10.769 -8.260 -1.861 1.00 91.00 91 HIS A C 1
ATOM 706 O O . HIS A 1 91 ? -10.924 -7.045 -1.742 1.00 91.00 91 HIS A O 1
ATOM 712 N N . THR A 1 92 ? -11.686 -9.027 -2.454 1.00 88.81 92 THR A N 1
ATOM 713 C CA . THR A 1 92 ? -12.934 -8.510 -3.035 1.00 88.81 92 THR A CA 1
ATOM 714 C C . THR A 1 92 ? -13.855 -7.849 -1.996 1.00 88.81 92 THR A C 1
ATOM 716 O O . THR A 1 92 ? -14.187 -6.677 -2.204 1.00 88.81 92 THR A O 1
ATOM 719 N N . PRO A 1 93 ? -14.245 -8.502 -0.879 1.00 89.50 93 PRO A N 1
ATOM 720 C CA . PRO A 1 93 ? -15.040 -7.861 0.164 1.00 89.50 93 PRO A CA 1
ATOM 721 C C . PRO A 1 93 ? -14.293 -6.684 0.800 1.00 89.50 93 PRO A C 1
ATOM 723 O O . PRO A 1 93 ? -14.900 -5.624 0.966 1.00 89.50 93 PRO A O 1
ATOM 726 N N . LYS A 1 94 ? -12.971 -6.813 1.015 1.00 91.00 94 LYS A N 1
ATOM 727 C CA . LYS A 1 94 ? -12.110 -5.737 1.540 1.00 91.00 94 LYS A CA 1
ATOM 728 C C . LYS A 1 94 ? -12.179 -4.463 0.709 1.00 91.00 94 LYS A C 1
ATOM 730 O O . LYS A 1 94 ? -12.530 -3.394 1.201 1.00 91.00 94 LYS A O 1
ATOM 735 N N . ARG A 1 95 ? -11.969 -4.580 -0.602 1.00 90.44 95 ARG A N 1
ATOM 736 C CA . ARG A 1 95 ? -12.150 -3.464 -1.539 1.00 90.44 95 ARG A CA 1
ATOM 737 C C . ARG A 1 95 ? -13.579 -2.908 -1.501 1.00 90.44 95 ARG A C 1
ATOM 739 O O . ARG A 1 95 ? -13.767 -1.694 -1.527 1.00 90.44 95 ARG A O 1
ATOM 746 N N . ASN A 1 96 ? -14.589 -3.775 -1.463 1.00 88.81 96 ASN A N 1
ATOM 747 C CA . ASN A 1 96 ? -15.990 -3.363 -1.554 1.00 88.81 96 ASN A CA 1
ATOM 748 C C . ASN A 1 96 ? -16.453 -2.519 -0.360 1.00 88.81 96 ASN A C 1
ATOM 750 O O . ASN A 1 96 ? -17.179 -1.550 -0.583 1.00 88.81 96 ASN A O 1
ATOM 754 N N . TYR A 1 97 ? -16.019 -2.831 0.866 1.00 88.19 97 TYR A N 1
ATOM 755 C CA . TYR A 1 97 ? -16.378 -2.031 2.041 1.00 88.19 97 TYR A CA 1
ATOM 756 C C . TYR A 1 97 ? -15.602 -0.700 2.126 1.00 88.19 97 TYR A C 1
ATOM 758 O O . TYR A 1 97 ? -16.087 0.250 2.737 1.00 88.19 97 TYR A O 1
ATOM 766 N N . ILE A 1 98 ? -14.434 -0.600 1.474 1.00 87.88 98 ILE A N 1
ATOM 767 C CA . ILE A 1 98 ? -13.593 0.614 1.427 1.00 87.88 98 ILE A CA 1
ATOM 768 C C . ILE A 1 98 ? -14.059 1.611 0.362 1.00 87.88 98 ILE A C 1
ATOM 770 O O . ILE A 1 98 ? -14.054 2.819 0.606 1.00 87.88 98 ILE A O 1
ATOM 774 N N . ASN A 1 99 ? -14.491 1.128 -0.809 1.00 88.06 99 ASN A N 1
ATOM 775 C CA . ASN A 1 99 ? -14.886 1.964 -1.953 1.00 88.06 99 ASN A CA 1
ATOM 776 C C . ASN A 1 99 ? -15.798 3.172 -1.606 1.00 88.06 99 ASN A C 1
ATOM 778 O O . ASN A 1 99 ? -15.566 4.243 -2.173 1.00 88.06 99 ASN A O 1
ATOM 782 N N . PRO A 1 100 ? -16.804 3.082 -0.703 1.00 84.12 100 PRO A N 1
ATOM 783 C CA . PRO A 1 100 ? -17.651 4.226 -0.349 1.00 84.12 100 PRO A CA 1
ATOM 784 C C . PRO A 1 100 ? -16.882 5.417 0.238 1.00 84.12 100 PRO A C 1
ATOM 786 O O . PRO A 1 100 ? -17.231 6.563 -0.054 1.00 84.12 100 PRO A O 1
ATOM 789 N N . ALA A 1 101 ? -15.818 5.162 1.007 1.00 81.19 101 ALA A N 1
ATOM 790 C CA . ALA A 1 101 ? -14.985 6.197 1.622 1.00 81.19 101 ALA A CA 1
ATOM 791 C C . ALA A 1 101 ? -14.227 7.032 0.572 1.00 81.19 101 ALA A C 1
ATOM 793 O O . ALA A 1 101 ? -14.042 8.233 0.749 1.00 81.19 101 ALA A O 1
ATOM 794 N N . PHE A 1 102 ? -13.871 6.403 -0.553 1.00 84.00 102 PHE A N 1
ATOM 795 C CA . PHE A 1 102 ? -13.186 7.019 -1.695 1.00 84.00 102 PHE A CA 1
ATOM 796 C C . PHE A 1 102 ? -14.139 7.443 -2.826 1.00 84.00 102 PHE A C 1
ATOM 798 O O . PHE A 1 102 ? -13.695 7.818 -3.911 1.00 84.00 102 PHE A O 1
ATOM 805 N N . SER A 1 103 ? -15.455 7.414 -2.593 1.00 81.94 103 SER A N 1
ATOM 806 C CA . SER A 1 103 ? -16.443 7.922 -3.550 1.00 81.94 103 SER A CA 1
ATOM 807 C C . SER A 1 103 ? -16.339 9.444 -3.723 1.00 81.94 103 SER A C 1
ATOM 809 O O . SER A 1 103 ? -15.934 10.163 -2.809 1.00 81.94 103 SER A O 1
ATOM 811 N N . ALA A 1 104 ? -16.781 9.968 -4.873 1.00 71.00 104 ALA A N 1
ATOM 812 C CA . ALA A 1 104 ? -16.804 11.413 -5.133 1.00 71.00 104 ALA A CA 1
ATOM 813 C C . ALA A 1 104 ? -17.581 12.211 -4.060 1.00 71.00 104 ALA A C 1
ATOM 815 O O . ALA A 1 104 ? -17.236 13.353 -3.756 1.00 71.00 104 ALA A O 1
ATOM 816 N N . LEU A 1 105 ? -18.599 11.597 -3.442 1.00 68.12 105 LEU A N 1
ATOM 817 C CA . LEU A 1 105 ? -19.336 12.188 -2.326 1.00 68.12 105 LEU A CA 1
ATOM 818 C C . LEU A 1 105 ? -18.488 12.252 -1.044 1.00 68.12 105 LEU A C 1
ATOM 820 O O . LEU A 1 105 ? -18.491 13.286 -0.380 1.00 68.12 105 LEU A O 1
ATOM 824 N N . GLY A 1 106 ? -17.736 11.193 -0.721 1.00 66.31 106 GLY A N 1
ATOM 825 C CA . GLY A 1 106 ? -16.785 11.185 0.399 1.00 66.31 106 GLY A CA 1
ATOM 826 C C . GLY A 1 106 ? -15.720 12.275 0.252 1.00 66.31 106 GLY A C 1
ATOM 827 O O . GLY A 1 106 ? -15.524 13.085 1.161 1.00 66.31 106 GLY A O 1
ATOM 828 N N . TRP A 1 107 ? -15.122 12.378 -0.938 1.00 67.75 107 TRP A N 1
ATOM 829 C CA . TRP A 1 107 ? -14.136 13.414 -1.260 1.00 67.75 107 TRP A CA 1
ATOM 830 C C . TRP A 1 107 ? -14.698 14.836 -1.204 1.00 67.75 107 TRP A C 1
ATOM 832 O O . TRP A 1 107 ? -14.017 15.728 -0.698 1.00 67.75 107 TRP A O 1
ATOM 842 N N . LYS A 1 108 ? -15.947 15.065 -1.635 1.00 70.69 108 LYS A N 1
ATOM 843 C CA . LYS A 1 108 ? -16.596 16.385 -1.541 1.00 70.69 108 LYS A CA 1
ATOM 844 C C . LYS A 1 108 ? -16.608 16.921 -0.105 1.00 70.69 108 LYS A C 1
ATOM 846 O O . LYS A 1 108 ? -16.313 18.096 0.098 1.00 70.69 108 LYS A O 1
ATOM 851 N N . TYR A 1 109 ? -16.899 16.084 0.893 1.00 67.31 109 TYR A N 1
ATOM 852 C CA . TYR A 1 109 ? -16.870 16.509 2.300 1.00 67.31 109 TYR A CA 1
ATOM 853 C C . TYR A 1 109 ? -15.461 16.857 2.790 1.00 67.31 109 TYR A C 1
ATOM 855 O O . TYR A 1 109 ? -15.304 17.805 3.560 1.00 67.31 109 TYR A O 1
ATOM 863 N N . GLN A 1 110 ? -14.439 16.123 2.344 1.00 68.00 110 GLN A N 1
ATOM 864 C CA . GLN A 1 110 ? -13.054 16.387 2.736 1.00 68.00 110 GLN A CA 1
ATOM 865 C C . GLN A 1 110 ? -12.512 17.665 2.079 1.00 68.00 110 GLN A C 1
ATOM 867 O O . GLN A 1 110 ? -11.924 18.502 2.762 1.00 68.00 110 GLN A O 1
ATOM 872 N N . LEU A 1 111 ? -12.783 17.867 0.786 1.00 65.62 111 LEU A N 1
ATOM 873 C CA . LEU A 1 111 ? -12.403 19.080 0.057 1.00 65.62 111 LEU A CA 1
ATOM 874 C C . LEU A 1 111 ? -13.081 20.331 0.630 1.00 65.62 111 LEU A C 1
ATOM 876 O O . LEU A 1 111 ? -12.413 21.345 0.788 1.00 65.62 111 LEU A O 1
ATOM 880 N N . LEU A 1 112 ? -14.359 20.250 1.022 1.00 67.12 112 LEU A N 1
ATOM 881 C CA . LEU A 1 112 ? -15.065 21.365 1.668 1.00 67.12 112 LEU A CA 1
ATOM 882 C C . LEU A 1 112 ? -14.473 21.744 3.035 1.00 67.12 112 LEU A C 1
ATOM 884 O O . LEU A 1 112 ? -14.463 22.919 3.392 1.00 67.12 112 LEU A O 1
ATOM 888 N N . LYS A 1 113 ? -13.952 20.780 3.808 1.00 66.25 113 LYS A N 1
ATOM 889 C CA . LYS A 1 113 ? -13.212 21.097 5.044 1.00 66.25 113 LYS A CA 1
ATOM 890 C C . LYS A 1 113 ? -11.913 21.832 4.735 1.00 66.25 113 LYS A C 1
ATOM 892 O O . LYS A 1 113 ? -11.630 22.832 5.385 1.00 66.25 113 LYS A O 1
ATOM 897 N N . ILE A 1 114 ? -11.156 21.355 3.744 1.00 65.31 114 ILE A N 1
ATOM 898 C CA . ILE A 1 114 ? -9.897 21.981 3.327 1.00 65.31 114 ILE A CA 1
ATOM 899 C C . ILE A 1 114 ? -10.164 23.403 2.819 1.00 65.31 114 ILE A C 1
ATOM 901 O O . ILE A 1 114 ? -9.525 24.322 3.311 1.00 65.31 114 ILE A O 1
ATOM 905 N N . SER A 1 115 ? -11.151 23.615 1.939 1.00 63.50 115 SER A N 1
ATOM 906 C CA . SER A 1 115 ? -11.471 24.947 1.400 1.00 63.50 115 SER A CA 1
ATOM 907 C C . SER A 1 115 ? -11.959 25.929 2.465 1.00 63.50 115 SER A C 1
ATOM 909 O O . SER A 1 115 ? -11.622 27.108 2.420 1.00 63.50 115 SER A O 1
ATOM 911 N N . ASN A 1 116 ? -12.746 25.456 3.437 1.00 64.12 116 ASN A N 1
ATOM 912 C CA . ASN A 1 116 ? -13.257 26.307 4.513 1.00 64.12 116 ASN A CA 1
ATOM 913 C C . ASN A 1 116 ? -12.179 26.621 5.567 1.00 64.12 116 ASN A C 1
ATOM 915 O O . ASN A 1 116 ? -12.258 27.658 6.220 1.00 64.12 116 ASN A O 1
ATOM 919 N N . ALA A 1 117 ? -11.168 25.758 5.716 1.00 60.41 117 ALA A N 1
ATOM 920 C CA . ALA A 1 117 ? -9.979 26.029 6.523 1.00 60.41 117 ALA A CA 1
ATOM 921 C C . ALA A 1 117 ? -8.950 26.910 5.781 1.00 60.41 117 ALA A C 1
ATOM 923 O O . ALA A 1 117 ? -8.296 27.748 6.398 1.00 60.41 117 ALA A O 1
ATOM 924 N N . SER A 1 118 ? -8.833 26.785 4.454 1.00 53.66 118 SER A N 1
ATOM 925 C CA . SER A 1 118 ? -7.828 27.470 3.624 1.00 53.66 118 SER A CA 1
ATOM 926 C C . SER A 1 118 ? -8.162 28.927 3.275 1.00 53.66 118 SER A C 1
ATOM 928 O O . SER A 1 118 ? -7.669 29.451 2.278 1.00 53.66 118 SER A O 1
ATOM 930 N N . ASN A 1 119 ? -8.984 29.604 4.082 1.00 52.78 119 ASN A N 1
ATOM 931 C CA . ASN A 1 119 ? -9.132 31.065 4.009 1.00 52.78 119 ASN A CA 1
ATOM 932 C C . ASN A 1 119 ? -7.867 31.795 4.514 1.00 52.78 119 ASN A C 1
ATOM 934 O O . ASN A 1 119 ? -7.710 32.998 4.311 1.00 52.78 119 ASN A O 1
ATOM 938 N N . GLN A 1 120 ? -6.954 31.066 5.159 1.00 54.84 120 GLN A N 1
ATOM 939 C CA . GLN A 1 120 ? -5.580 31.486 5.410 1.00 54.84 120 GLN A CA 1
ATOM 940 C C . GLN A 1 120 ? -4.656 30.898 4.337 1.00 54.84 120 GLN A C 1
ATOM 942 O O . GLN A 1 120 ? -4.872 29.783 3.860 1.00 54.84 120 GLN A O 1
ATOM 947 N N . ARG A 1 121 ? -3.609 31.652 3.966 1.00 53.06 121 ARG A N 1
ATOM 948 C CA . ARG A 1 121 ? -2.534 31.166 3.086 1.00 53.06 121 ARG A CA 1
ATOM 949 C C . ARG A 1 121 ? -2.013 29.831 3.626 1.00 53.06 121 ARG A C 1
ATOM 951 O O . ARG A 1 121 ? -1.652 29.763 4.797 1.00 53.06 121 ARG A O 1
ATOM 958 N N . LEU A 1 122 ? -1.957 28.805 2.776 1.00 54.53 122 LEU A N 1
ATOM 959 C CA . LEU A 1 122 ? -1.347 27.519 3.118 1.00 54.53 122 LEU A CA 1
ATOM 960 C C . LEU A 1 122 ? 0.166 27.711 3.275 1.00 54.53 122 LEU A C 1
ATOM 962 O O . LEU A 1 122 ? 0.917 27.669 2.303 1.00 54.53 122 LEU A O 1
ATOM 966 N N . ASP A 1 123 ? 0.592 27.978 4.505 1.00 51.47 123 ASP A N 1
ATOM 967 C CA . ASP A 1 123 ? 1.996 28.085 4.871 1.00 51.47 123 ASP A CA 1
ATOM 968 C C . ASP A 1 123 ? 2.556 26.693 5.172 1.00 51.47 123 ASP A C 1
ATOM 970 O O . ASP A 1 123 ? 2.347 26.136 6.249 1.00 51.47 123 ASP A O 1
ATOM 974 N N . PHE A 1 124 ? 3.276 26.126 4.205 1.00 52.75 124 PHE A N 1
ATOM 975 C CA . PHE A 1 124 ? 3.923 24.823 4.348 1.00 52.75 124 PHE A CA 1
ATOM 976 C C . PHE A 1 124 ? 5.040 24.815 5.408 1.00 52.75 124 PHE A C 1
ATOM 978 O O . PHE A 1 124 ? 5.391 23.741 5.889 1.00 52.75 124 PHE A O 1
ATOM 985 N N . SER A 1 125 ? 5.569 25.973 5.830 1.00 53.34 125 SER A N 1
ATOM 986 C CA . SER A 1 125 ? 6.584 26.034 6.894 1.00 53.34 125 SER A CA 1
ATOM 987 C C . SER A 1 125 ? 6.005 25.765 8.290 1.00 53.34 125 SER A C 1
ATOM 989 O O . SER A 1 125 ? 6.704 25.229 9.151 1.00 53.34 125 SER A O 1
ATOM 991 N N . ALA A 1 126 ? 4.706 26.021 8.488 1.00 50.12 126 ALA A N 1
ATOM 992 C CA . ALA A 1 126 ? 3.986 25.705 9.724 1.00 50.12 126 ALA A CA 1
ATOM 993 C C . ALA A 1 126 ? 3.768 24.191 9.940 1.00 50.12 126 ALA A C 1
ATOM 995 O O . ALA A 1 126 ? 3.454 23.772 11.048 1.00 50.12 126 ALA A O 1
ATOM 996 N N . TRP A 1 127 ? 3.964 23.361 8.907 1.00 54.84 127 TRP A N 1
ATOM 997 C CA . TRP A 1 127 ? 3.849 21.894 8.972 1.00 54.84 127 TRP A CA 1
ATOM 998 C C . TRP A 1 127 ? 5.193 21.203 9.270 1.00 54.84 127 TRP A C 1
ATOM 1000 O O . TRP A 1 127 ? 5.356 20.015 9.003 1.00 54.84 127 TRP A O 1
ATOM 1010 N N . SER A 1 128 ? 6.174 21.944 9.795 1.00 51.88 128 SER A N 1
ATOM 1011 C CA . SER A 1 128 ? 7.514 21.428 10.110 1.00 51.88 128 SER A CA 1
ATOM 1012 C C . SER A 1 128 ? 7.602 20.655 11.435 1.00 51.88 128 SER A C 1
ATOM 1014 O O . SER A 1 128 ? 8.572 19.923 11.639 1.00 51.88 128 SER A O 1
ATOM 1016 N N . GLU A 1 129 ? 6.603 20.762 12.317 1.00 59.19 129 GLU A N 1
ATOM 1017 C CA . GLU A 1 129 ? 6.558 20.010 13.576 1.00 59.19 129 GLU A CA 1
ATOM 1018 C C . GLU A 1 129 ? 5.891 18.636 13.403 1.00 59.19 129 GLU A C 1
ATOM 1020 O O . GLU A 1 129 ? 4.670 18.488 13.427 1.00 59.19 129 GLU A O 1
ATOM 1025 N N . ASP A 1 130 ? 6.718 17.597 13.275 1.00 68.81 130 ASP A N 1
ATOM 1026 C CA . ASP A 1 130 ? 6.284 16.198 13.341 1.00 68.81 130 ASP A CA 1
ATOM 1027 C C . ASP A 1 130 ? 6.058 15.770 14.807 1.00 68.81 130 ASP A C 1
ATOM 1029 O O . ASP A 1 130 ? 6.887 15.078 15.403 1.00 68.81 130 ASP A O 1
ATOM 1033 N N . GLU A 1 131 ? 4.931 16.205 15.392 1.00 64.19 131 GLU A N 1
ATOM 1034 C CA . GLU A 1 131 ? 4.529 16.003 16.805 1.00 64.19 131 GLU A CA 1
ATOM 1035 C C . GLU A 1 131 ? 4.709 14.551 17.299 1.00 64.19 131 GLU A C 1
ATOM 1037 O O . GLU A 1 131 ? 5.042 14.308 18.459 1.00 64.19 131 GLU A O 1
ATOM 1042 N N . TYR A 1 132 ? 4.529 13.572 16.407 1.00 69.31 132 TYR A N 1
ATOM 1043 C CA . TYR A 1 132 ? 4.579 12.139 16.716 1.00 69.31 132 TYR A CA 1
ATOM 1044 C C . TYR A 1 132 ? 5.824 11.423 16.163 1.00 69.31 132 TYR A C 1
ATOM 1046 O O . TYR A 1 132 ? 5.962 10.211 16.356 1.00 69.31 132 TYR A O 1
ATOM 1054 N N . GLY A 1 133 ? 6.721 12.120 15.457 1.00 80.56 133 GLY A N 1
ATOM 1055 C CA . GLY A 1 133 ? 7.821 11.496 14.709 1.00 80.56 133 GLY A CA 1
ATOM 1056 C C . GLY A 1 133 ? 7.343 10.562 13.585 1.00 80.56 133 GLY A C 1
ATOM 1057 O O . GLY A 1 133 ? 8.058 9.624 13.217 1.00 80.56 133 GLY A O 1
ATOM 1058 N N . LEU A 1 134 ? 6.118 10.762 13.087 1.00 81.00 134 LEU A N 1
ATOM 1059 C CA . LEU A 1 134 ? 5.437 9.909 12.116 1.00 81.00 134 LEU A CA 1
ATOM 1060 C C . LEU A 1 134 ? 6.190 9.804 10.796 1.00 81.00 134 LEU A C 1
ATOM 1062 O O . LEU A 1 134 ? 6.247 8.701 10.261 1.00 81.00 134 LEU A O 1
ATOM 1066 N N . ILE A 1 135 ? 6.803 10.879 10.296 1.00 80.50 135 ILE A N 1
ATOM 1067 C CA . ILE A 1 135 ? 7.559 10.856 9.032 1.00 80.50 135 ILE A CA 1
ATOM 1068 C C . ILE A 1 135 ? 8.686 9.827 9.152 1.00 80.50 135 ILE A C 1
ATOM 1070 O O . ILE A 1 135 ? 8.778 8.882 8.372 1.00 80.50 135 ILE A O 1
ATOM 1074 N N . LYS A 1 136 ? 9.487 9.943 10.217 1.00 82.62 136 LYS A N 1
ATOM 1075 C CA . LYS A 1 136 ? 10.605 9.032 10.486 1.00 82.62 136 LYS A CA 1
ATOM 1076 C C . LYS A 1 136 ? 10.143 7.606 10.791 1.00 82.62 136 LYS A C 1
ATOM 1078 O O . LYS A 1 136 ? 10.813 6.650 10.401 1.00 82.62 136 LYS A O 1
ATOM 1083 N N . ILE A 1 137 ? 9.025 7.446 11.501 1.00 86.25 137 ILE A N 1
ATOM 1084 C CA . ILE A 1 137 ? 8.442 6.137 11.823 1.00 86.25 137 ILE A CA 1
ATOM 1085 C C . ILE A 1 137 ? 7.957 5.426 10.556 1.00 86.25 137 ILE A C 1
ATOM 1087 O O . ILE A 1 137 ? 8.229 4.236 10.394 1.00 86.25 137 ILE A O 1
ATOM 1091 N N . ILE A 1 138 ? 7.245 6.123 9.670 1.00 85.62 138 ILE A N 1
ATOM 1092 C CA . ILE A 1 138 ? 6.707 5.546 8.435 1.00 85.62 138 ILE A CA 1
ATOM 1093 C C . ILE A 1 138 ? 7.856 5.159 7.496 1.00 85.62 138 ILE A C 1
ATOM 1095 O O . ILE A 1 138 ? 7.892 4.010 7.055 1.00 85.62 138 ILE A O 1
ATOM 1099 N N . ASP A 1 139 ? 8.839 6.042 7.310 1.00 85.12 139 ASP A N 1
ATOM 1100 C CA . ASP A 1 139 ? 10.028 5.816 6.478 1.00 85.12 139 ASP A CA 1
ATOM 1101 C C . ASP A 1 139 ? 10.878 4.626 6.976 1.00 85.12 139 ASP A C 1
ATOM 1103 O O . ASP A 1 139 ? 11.023 3.614 6.286 1.00 85.12 139 ASP A O 1
ATOM 1107 N N . THR A 1 140 ? 11.305 4.648 8.249 1.00 86.06 140 THR A N 1
ATOM 1108 C CA . THR A 1 140 ? 12.088 3.553 8.871 1.00 86.06 140 THR A CA 1
ATOM 1109 C C . THR A 1 140 ? 11.335 2.213 8.836 1.00 86.06 140 THR A C 1
ATOM 1111 O O . THR A 1 140 ? 11.931 1.142 8.670 1.00 86.06 140 THR A O 1
ATOM 1114 N N . ARG A 1 141 ? 10.002 2.237 8.992 1.00 88.06 141 ARG A N 1
ATOM 1115 C CA . ARG A 1 141 ? 9.149 1.053 8.800 1.00 88.06 141 ARG A CA 1
ATOM 1116 C C . ARG A 1 141 ? 9.200 0.600 7.339 1.00 88.06 141 ARG A C 1
ATOM 1118 O O . ARG A 1 141 ? 9.433 -0.586 7.106 1.00 88.06 141 ARG A O 1
ATOM 1125 N N . GLY A 1 142 ? 8.982 1.508 6.390 1.00 84.88 142 GLY A N 1
ATOM 1126 C CA . GLY A 1 142 ? 8.952 1.256 4.950 1.00 84.88 142 GLY A CA 1
ATOM 1127 C C . GLY A 1 142 ? 10.224 0.583 4.447 1.00 84.88 142 GLY A C 1
ATOM 1128 O O . GLY A 1 142 ? 10.146 -0.510 3.882 1.00 84.88 142 GLY A O 1
ATOM 1129 N N . GLU A 1 143 ? 11.394 1.157 4.740 1.00 85.50 143 GLU A N 1
ATOM 1130 C CA . GLU A 1 143 ? 12.700 0.565 4.413 1.00 85.50 143 GLU A CA 1
ATOM 1131 C C . GLU A 1 143 ? 12.826 -0.873 4.935 1.00 85.50 143 GLU A C 1
ATOM 1133 O O . GLU A 1 143 ? 13.163 -1.797 4.189 1.00 85.50 143 GLU A O 1
ATOM 1138 N N . SER A 1 144 ? 12.508 -1.088 6.217 1.00 86.31 144 SER 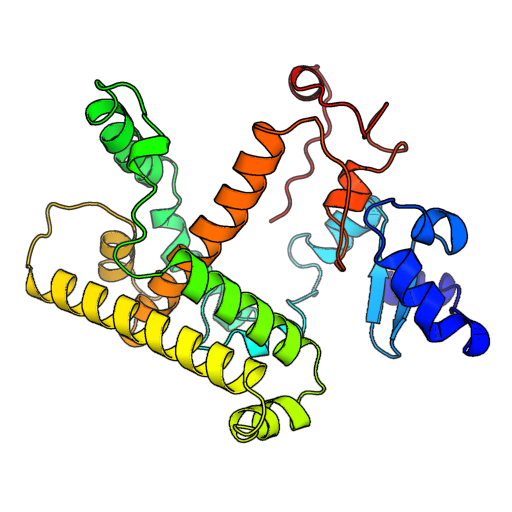A N 1
ATOM 1139 C CA . SER A 1 144 ? 12.642 -2.403 6.848 1.00 86.31 144 SER A CA 1
ATOM 1140 C C . SER A 1 144 ? 11.664 -3.443 6.289 1.00 86.31 144 SER A C 1
ATOM 1142 O O . SER A 1 144 ? 12.034 -4.608 6.137 1.00 86.31 144 SER A O 1
ATOM 1144 N N . MET A 1 145 ? 10.444 -3.041 5.919 1.00 85.00 145 MET A N 1
ATOM 1145 C CA . MET A 1 145 ? 9.456 -3.921 5.286 1.00 85.00 145 MET A CA 1
ATOM 1146 C C . MET A 1 145 ? 9.830 -4.257 3.838 1.00 85.00 145 MET A C 1
ATOM 1148 O O . MET A 1 145 ? 9.715 -5.418 3.443 1.00 85.00 145 MET A O 1
ATOM 1152 N N . ASN A 1 146 ? 10.353 -3.293 3.075 1.00 84.25 146 ASN A N 1
ATOM 1153 C CA . ASN A 1 146 ? 10.885 -3.517 1.726 1.00 84.25 146 ASN A CA 1
ATOM 1154 C C . ASN A 1 146 ? 12.067 -4.500 1.744 1.00 84.25 146 ASN A C 1
ATOM 1156 O O . ASN A 1 146 ? 12.102 -5.466 0.969 1.00 84.25 146 ASN A O 1
ATOM 1160 N N . ALA A 1 147 ? 12.999 -4.318 2.684 1.00 84.50 147 ALA A N 1
ATOM 1161 C CA . ALA A 1 147 ? 14.092 -5.256 2.909 1.00 84.50 147 ALA A CA 1
ATOM 1162 C C . ALA A 1 147 ? 13.568 -6.648 3.303 1.00 84.50 147 ALA A C 1
ATOM 1164 O O . ALA A 1 147 ? 14.002 -7.649 2.735 1.00 84.50 147 ALA A O 1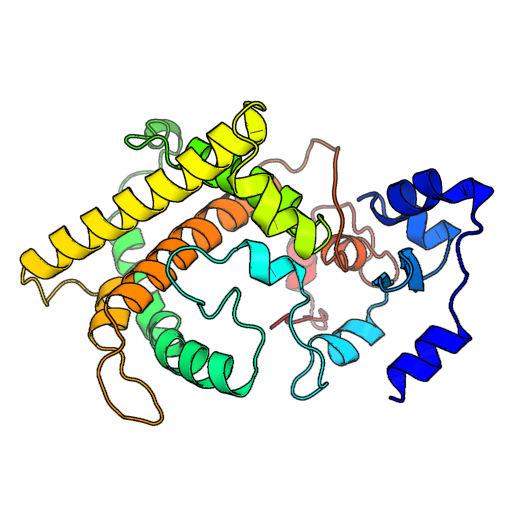
ATOM 1165 N N . LEU A 1 148 ? 12.594 -6.736 4.221 1.00 84.38 148 LEU A N 1
ATOM 1166 C CA . LEU A 1 148 ? 12.001 -8.008 4.653 1.00 84.38 148 LEU A CA 1
ATOM 1167 C C . LEU A 1 148 ? 11.304 -8.745 3.501 1.00 84.38 148 LEU A C 1
ATOM 1169 O O . LEU A 1 148 ? 11.435 -9.961 3.373 1.00 84.38 148 LEU A O 1
ATOM 1173 N N . GLY A 1 149 ? 10.582 -8.020 2.648 1.00 81.50 149 GLY A N 1
ATOM 1174 C CA . GLY A 1 149 ? 9.921 -8.575 1.469 1.00 81.50 149 GLY A CA 1
ATOM 1175 C C . GLY A 1 149 ? 10.907 -9.137 0.447 1.00 81.50 149 GLY A C 1
ATOM 1176 O O . GLY A 1 149 ? 10.612 -10.156 -0.180 1.00 81.50 149 GLY A O 1
ATOM 1177 N N . SER A 1 150 ? 12.085 -8.527 0.330 1.00 80.75 150 SER A N 1
ATOM 1178 C CA . SER A 1 150 ? 13.154 -8.964 -0.577 1.00 80.75 150 SER A CA 1
ATOM 1179 C C . SER A 1 150 ? 13.865 -10.243 -0.108 1.00 80.75 150 SER A C 1
ATOM 1181 O O . SER A 1 150 ? 14.510 -10.920 -0.906 1.00 80.75 150 SER A O 1
ATOM 1183 N N . LEU A 1 151 ? 13.730 -10.616 1.170 1.00 81.00 151 LEU A N 1
ATOM 1184 C CA . LEU A 1 151 ? 14.279 -11.862 1.708 1.00 81.00 151 LEU A CA 1
ATOM 1185 C C . LEU A 1 151 ? 13.411 -13.081 1.372 1.00 81.00 151 LEU A C 1
ATOM 1187 O O . LEU A 1 151 ? 12.178 -13.007 1.304 1.00 81.00 151 LEU A O 1
ATOM 1191 N N . TRP A 1 152 ? 14.068 -14.241 1.259 1.00 78.50 152 TRP A N 1
ATOM 1192 C CA . TRP A 1 152 ? 13.406 -15.536 1.089 1.00 78.50 152 TRP A CA 1
ATOM 1193 C C . TRP A 1 152 ? 12.404 -15.781 2.236 1.00 78.50 152 TRP A C 1
ATOM 1195 O O . TRP A 1 152 ? 12.777 -15.599 3.397 1.00 78.50 152 TRP A O 1
ATOM 1205 N N . PRO A 1 153 ? 11.161 -16.234 1.967 1.00 78.12 153 PRO A N 1
ATOM 1206 C CA . PRO A 1 153 ? 10.118 -16.436 2.977 1.00 78.12 153 PRO A CA 1
ATOM 1207 C C . PRO A 1 153 ? 10.532 -17.063 4.322 1.00 78.12 153 PRO A C 1
ATOM 1209 O O . PRO A 1 153 ? 10.105 -16.557 5.355 1.00 78.12 153 PRO A O 1
ATOM 1212 N N . PHE A 1 154 ? 11.389 -18.096 4.353 1.00 79.12 154 PHE A N 1
ATOM 1213 C CA . PHE A 1 154 ? 11.824 -18.711 5.620 1.00 79.12 154 PHE A CA 1
ATOM 1214 C C . PHE A 1 154 ? 12.718 -17.787 6.468 1.00 79.12 154 PHE A C 1
ATOM 1216 O O . PHE A 1 154 ? 12.632 -17.800 7.696 1.00 79.12 154 PHE A O 1
ATOM 1223 N N . LEU A 1 155 ? 13.530 -16.936 5.829 1.00 81.25 155 LEU A N 1
ATOM 1224 C CA . LEU A 1 155 ? 14.367 -15.951 6.517 1.00 81.25 155 LEU A CA 1
ATOM 1225 C C . LEU A 1 155 ? 13.521 -14.849 7.155 1.00 81.25 155 LEU A C 1
ATOM 1227 O O . LEU A 1 155 ? 13.889 -14.348 8.212 1.00 81.25 155 LEU A O 1
ATOM 1231 N N . ARG A 1 156 ? 12.368 -14.494 6.571 1.00 82.44 156 ARG A N 1
ATOM 1232 C CA . ARG A 1 156 ? 11.515 -13.401 7.074 1.00 82.44 156 ARG A CA 1
ATOM 1233 C C . ARG A 1 156 ? 11.093 -13.604 8.530 1.00 82.44 156 ARG A C 1
ATOM 1235 O O . ARG A 1 156 ? 11.107 -12.655 9.308 1.00 82.44 156 ARG A O 1
ATOM 1242 N N . SER A 1 157 ? 10.764 -14.839 8.910 1.00 74.75 157 SER A N 1
ATOM 1243 C CA . SER A 1 157 ? 10.447 -15.186 10.300 1.00 74.75 157 SER A CA 1
ATOM 1244 C C . SER A 1 157 ? 11.681 -15.115 11.201 1.00 74.75 157 SER A C 1
ATOM 1246 O O . SER A 1 157 ? 11.593 -14.572 12.297 1.00 74.75 157 SER A O 1
ATOM 1248 N N . ALA A 1 158 ? 12.841 -15.588 10.732 1.00 79.44 158 ALA A N 1
ATOM 1249 C CA . ALA A 1 158 ? 14.093 -15.540 11.490 1.00 79.44 158 ALA A CA 1
ATOM 1250 C C . ALA A 1 158 ? 14.582 -14.099 11.739 1.00 79.44 158 ALA A C 1
ATOM 1252 O O . ALA A 1 158 ? 15.033 -13.782 12.839 1.00 79.44 158 ALA A O 1
ATOM 1253 N N . MET A 1 159 ? 14.427 -13.195 10.764 1.00 81.25 159 MET A N 1
ATOM 1254 C CA . MET A 1 159 ? 1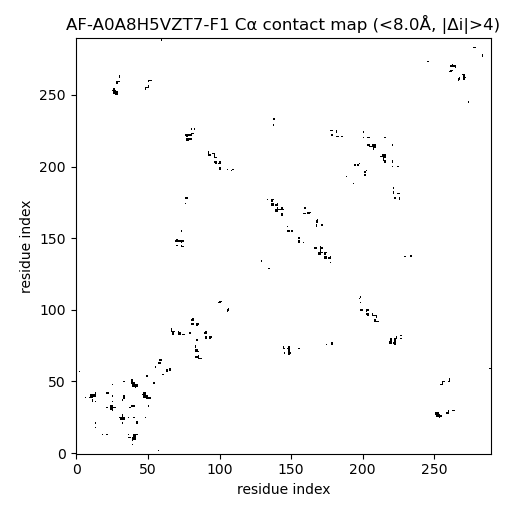4.868 -11.801 10.896 1.00 81.25 159 MET A CA 1
ATOM 1255 C C . MET A 1 159 ? 14.120 -11.023 11.980 1.00 81.25 159 MET A C 1
ATOM 1257 O O . MET A 1 159 ? 14.708 -10.113 12.557 1.00 81.25 159 MET A O 1
ATOM 1261 N N . ARG A 1 160 ? 12.888 -11.419 12.340 1.00 68.38 160 ARG A N 1
ATOM 1262 C CA . ARG A 1 160 ? 12.157 -10.853 13.495 1.00 68.38 160 ARG A CA 1
ATOM 1263 C C . ARG A 1 160 ? 12.914 -11.026 14.816 1.00 68.38 160 ARG A C 1
ATOM 1265 O O . ARG A 1 160 ? 12.782 -10.191 15.705 1.00 68.38 160 ARG A O 1
ATOM 1272 N N . TYR A 1 161 ? 13.722 -12.080 14.928 1.00 71.75 161 TYR A N 1
ATOM 1273 C CA . TYR A 1 161 ? 14.541 -12.383 16.104 1.00 71.75 161 TYR A CA 1
ATOM 1274 C C . TYR A 1 161 ? 15.981 -11.856 15.987 1.00 71.75 161 TYR A C 1
ATOM 1276 O O . TYR A 1 161 ? 16.722 -11.874 16.968 1.00 71.75 161 TYR A O 1
ATOM 1284 N N . ASN A 1 162 ? 16.393 -11.346 14.819 1.00 73.06 162 ASN A N 1
ATOM 1285 C CA . ASN A 1 162 ? 17.729 -10.788 14.605 1.00 73.06 162 ASN A CA 1
ATOM 1286 C C . ASN A 1 162 ? 17.832 -9.348 15.145 1.00 73.06 162 ASN A C 1
ATOM 1288 O O . ASN A 1 162 ? 17.973 -8.372 14.406 1.00 73.06 162 ASN A O 1
ATOM 1292 N N . THR A 1 163 ? 17.757 -9.214 16.469 1.00 64.12 163 THR A N 1
ATOM 1293 C CA . THR A 1 163 ? 17.775 -7.924 17.178 1.00 64.12 163 THR A CA 1
ATOM 1294 C C . THR A 1 163 ? 19.168 -7.301 17.320 1.00 64.12 163 THR A C 1
ATOM 1296 O O . THR A 1 163 ? 19.286 -6.208 17.878 1.00 64.12 163 THR A O 1
ATOM 1299 N N . PHE A 1 164 ? 20.222 -7.982 16.857 1.00 71.81 164 PHE A N 1
ATOM 1300 C CA . PHE A 1 164 ? 21.611 -7.515 16.943 1.00 71.81 164 PHE A CA 1
ATOM 1301 C C . PHE A 1 164 ? 21.928 -6.390 15.953 1.00 71.81 164 PHE A C 1
ATOM 1303 O O . PHE A 1 164 ? 22.807 -5.574 16.214 1.00 71.81 164 PHE A O 1
ATOM 1310 N N . ASN A 1 165 ? 21.193 -6.310 14.843 1.00 83.19 165 ASN A N 1
ATOM 1311 C CA . ASN A 1 165 ? 21.334 -5.234 13.871 1.00 83.19 165 ASN A CA 1
ATOM 1312 C C . ASN A 1 165 ? 20.335 -4.100 14.176 1.00 83.19 165 ASN A C 1
ATOM 1314 O O . ASN A 1 165 ? 19.129 -4.328 14.323 1.00 83.19 165 ASN A O 1
ATOM 1318 N N . SER A 1 166 ? 20.845 -2.869 14.256 1.00 85.56 166 SER A N 1
ATOM 1319 C CA . SER A 1 166 ? 20.061 -1.658 14.515 1.00 85.56 166 SER A CA 1
ATOM 1320 C C . SER A 1 166 ? 18.980 -1.407 13.463 1.00 85.56 166 SER A C 1
ATOM 1322 O O . SER A 1 166 ? 17.898 -0.972 13.842 1.00 85.56 166 SER A O 1
ATOM 1324 N N . PHE A 1 167 ? 19.216 -1.734 12.189 1.00 88.69 167 PHE A N 1
ATOM 1325 C CA . PHE A 1 167 ? 18.243 -1.588 11.099 1.00 88.69 167 PHE A CA 1
ATOM 1326 C C . PHE A 1 167 ? 16.955 -2.373 11.383 1.00 88.69 167 PHE A C 1
ATOM 1328 O O . PHE A 1 167 ? 15.884 -1.787 11.528 1.00 88.69 167 PHE A O 1
ATOM 1335 N N . TRP A 1 168 ? 17.066 -3.692 11.577 1.00 87.56 168 TRP A N 1
ATOM 1336 C CA . TRP A 1 168 ? 15.920 -4.561 11.867 1.00 87.56 168 TRP A CA 1
ATOM 1337 C C . TRP A 1 168 ? 15.234 -4.175 13.181 1.00 87.56 168 TRP A C 1
ATOM 1339 O O . TRP A 1 168 ? 14.013 -4.032 13.238 1.00 87.56 168 TRP A O 1
ATOM 1349 N N . LYS A 1 169 ? 16.022 -3.917 14.230 1.00 86.38 169 LYS A N 1
ATOM 1350 C CA . LYS A 1 169 ? 15.521 -3.479 15.539 1.00 86.38 169 LYS A CA 1
ATOM 1351 C C . LYS A 1 169 ? 14.734 -2.167 15.458 1.00 86.38 169 LYS A C 1
ATOM 1353 O O . LYS A 1 169 ? 13.692 -2.053 16.103 1.00 86.38 169 LYS A O 1
ATOM 1358 N N . ASN A 1 170 ? 15.207 -1.190 14.687 1.00 88.88 170 ASN A N 1
ATOM 1359 C CA . ASN A 1 170 ? 14.535 0.096 14.505 1.00 88.88 170 ASN A CA 1
ATOM 1360 C C . ASN A 1 170 ? 13.288 -0.049 13.623 1.00 88.88 170 ASN A C 1
ATOM 1362 O O . ASN A 1 170 ? 12.242 0.471 13.996 1.00 88.88 170 ASN A O 1
ATOM 1366 N N . GLY A 1 171 ? 13.354 -0.830 12.544 1.00 88.25 171 GLY A N 1
ATOM 1367 C CA . GLY A 1 171 ? 12.216 -1.135 11.672 1.00 88.25 171 GLY A CA 1
ATOM 1368 C C . GLY A 1 171 ? 11.039 -1.799 12.390 1.00 88.25 171 GLY A C 1
ATOM 1369 O O . GLY A 1 171 ? 9.894 -1.351 12.278 1.00 88.25 171 GLY A O 1
ATOM 1370 N N . PHE A 1 172 ? 11.302 -2.816 13.219 1.00 88.00 172 PHE A N 1
ATOM 1371 C CA . PHE A 1 172 ? 10.253 -3.453 14.027 1.00 88.00 172 PHE A CA 1
ATOM 1372 C C . PHE A 1 172 ? 9.722 -2.533 15.137 1.00 88.00 172 PHE A C 1
ATOM 1374 O O . PHE A 1 172 ? 8.520 -2.535 15.404 1.00 88.00 172 PHE A O 1
ATOM 1381 N N . ARG A 1 173 ? 10.574 -1.693 15.744 1.00 88.50 173 ARG A N 1
ATOM 1382 C CA . ARG A 1 173 ? 10.137 -0.661 16.705 1.00 88.50 173 ARG A CA 1
ATOM 1383 C C . ARG A 1 173 ? 9.247 0.396 16.055 1.00 88.50 173 ARG A C 1
ATOM 1385 O O . ARG A 1 173 ? 8.220 0.733 16.630 1.00 88.50 173 ARG A O 1
ATOM 1392 N N . ALA A 1 174 ? 9.600 0.873 14.864 1.00 88.88 174 ALA A N 1
ATOM 1393 C CA . ALA A 1 174 ? 8.796 1.811 14.088 1.00 88.88 174 ALA A CA 1
ATOM 1394 C C . ALA A 1 174 ? 7.449 1.184 13.686 1.00 88.88 174 ALA A C 1
ATOM 1396 O O . ALA A 1 174 ? 6.395 1.776 13.907 1.00 88.88 174 ALA A O 1
ATOM 1397 N N . SER A 1 175 ? 7.465 -0.070 13.221 1.00 87.69 175 SER A N 1
ATOM 1398 C CA . SER A 1 175 ? 6.254 -0.846 12.914 1.00 87.69 175 SER A CA 1
ATOM 1399 C C . SER A 1 175 ? 5.303 -0.962 14.113 1.00 87.69 175 SER A C 1
ATOM 1401 O O . SER A 1 175 ? 4.095 -0.774 13.958 1.00 87.69 175 SER A O 1
ATOM 1403 N N . ALA A 1 176 ? 5.839 -1.242 15.307 1.00 88.62 176 ALA A N 1
ATOM 1404 C CA . ALA A 1 176 ? 5.069 -1.332 16.547 1.00 88.62 176 ALA A CA 1
ATOM 1405 C C . ALA A 1 176 ? 4.597 0.043 17.057 1.00 88.62 176 ALA A C 1
ATOM 1407 O O . ALA A 1 176 ? 3.469 0.163 17.527 1.00 88.62 176 ALA A O 1
ATOM 1408 N N . GLY A 1 177 ? 5.427 1.084 16.930 1.00 89.06 177 GLY A N 1
ATOM 1409 C CA . GLY A 1 177 ? 5.076 2.462 17.278 1.00 89.06 177 GLY A CA 1
ATOM 1410 C C . GLY A 1 177 ? 3.907 2.983 16.446 1.00 89.06 177 GLY A C 1
ATOM 1411 O O . GLY A 1 177 ? 2.935 3.483 17.004 1.00 89.06 177 GLY A O 1
ATOM 1412 N N . LEU A 1 178 ? 3.938 2.766 15.128 1.00 89.06 178 LEU A N 1
ATOM 1413 C CA . LEU A 1 178 ? 2.839 3.138 14.237 1.00 89.06 178 LEU A CA 1
ATOM 1414 C C . LEU A 1 178 ? 1.547 2.370 14.558 1.00 89.06 178 LEU A C 1
ATOM 1416 O O . LEU A 1 178 ? 0.470 2.962 14.577 1.00 89.06 178 LEU A O 1
ATOM 1420 N N . ALA A 1 179 ? 1.647 1.069 14.856 1.00 89.12 179 ALA A N 1
ATOM 1421 C CA . ALA A 1 179 ? 0.493 0.269 15.268 1.00 89.12 179 ALA A CA 1
ATOM 1422 C C . ALA A 1 179 ? -0.110 0.757 16.597 1.00 89.12 179 ALA A C 1
ATOM 1424 O O . ALA A 1 179 ? -1.332 0.828 16.729 1.00 89.12 179 ALA A O 1
ATOM 1425 N N . LYS A 1 180 ? 0.737 1.156 17.556 1.00 90.19 180 LYS A N 1
ATOM 1426 C CA . LYS A 1 180 ? 0.313 1.766 18.821 1.00 90.19 180 LYS A CA 1
ATOM 1427 C C . LYS A 1 180 ? -0.415 3.095 18.586 1.00 90.19 180 LYS A C 1
ATOM 1429 O O . LYS A 1 180 ? -1.530 3.244 19.072 1.00 90.19 180 LYS A O 1
ATOM 1434 N N . ILE A 1 181 ? 0.164 4.015 17.807 1.00 88.81 181 IL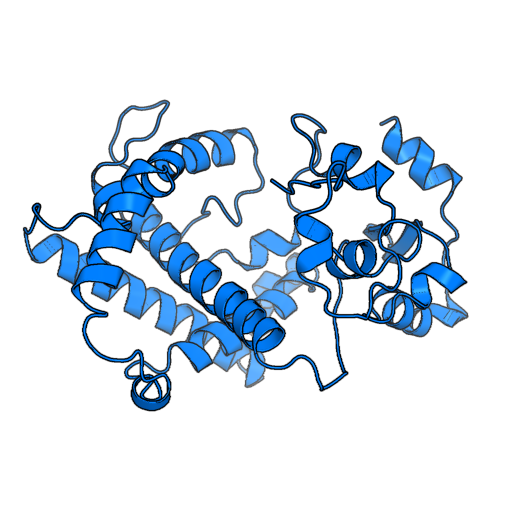E A N 1
ATOM 1435 C CA . ILE A 1 181 ? -0.456 5.315 17.481 1.00 88.81 181 ILE A CA 1
ATOM 1436 C C . ILE A 1 181 ? -1.809 5.111 16.784 1.00 88.81 181 ILE A C 1
ATOM 1438 O O . ILE A 1 181 ? -2.798 5.733 17.171 1.00 88.81 181 ILE A O 1
ATOM 1442 N N . GLY A 1 182 ? -1.876 4.206 15.800 1.00 88.56 182 GLY A N 1
ATOM 1443 C CA . GLY A 1 182 ? -3.114 3.872 15.090 1.00 88.56 182 GLY A CA 1
ATOM 1444 C C . GLY A 1 182 ? -4.199 3.320 16.016 1.00 88.56 182 GLY A C 1
ATOM 1445 O O . GLY A 1 182 ? -5.342 3.772 15.952 1.00 88.56 182 GLY A O 1
ATOM 1446 N N . LYS A 1 183 ? -3.842 2.404 16.928 1.00 90.88 183 LYS A N 1
ATOM 1447 C CA . LYS A 1 183 ? -4.779 1.875 17.927 1.00 90.88 183 LYS A CA 1
ATOM 1448 C C . LYS A 1 183 ? -5.239 2.951 18.911 1.00 90.88 183 LYS A C 1
ATOM 1450 O O . LYS A 1 183 ? -6.434 3.099 19.118 1.00 90.88 183 LYS A O 1
ATOM 1455 N N . GLU A 1 184 ? -4.336 3.745 19.477 1.00 89.94 184 GLU A N 1
ATOM 1456 C CA . GLU A 1 184 ? -4.715 4.819 20.407 1.00 89.94 184 GLU A CA 1
ATOM 1457 C C . GLU A 1 184 ? -5.610 5.879 19.746 1.00 89.94 184 GLU A C 1
ATOM 1459 O O . GLU A 1 184 ? -6.543 6.378 20.373 1.00 89.94 184 GLU A O 1
ATOM 1464 N N . ALA A 1 185 ? -5.370 6.213 18.474 1.00 87.75 185 ALA A N 1
ATOM 1465 C CA . ALA A 1 185 ? -6.238 7.104 17.708 1.00 87.75 185 ALA A CA 1
ATOM 1466 C C . ALA A 1 185 ? -7.631 6.497 17.454 1.00 87.75 185 ALA A C 1
ATOM 1468 O O . ALA A 1 185 ? -8.625 7.222 17.523 1.00 87.75 185 ALA A O 1
ATOM 1469 N N . PHE A 1 186 ? -7.705 5.187 17.203 1.00 90.50 186 PHE A N 1
ATOM 1470 C CA . PHE A 1 186 ? -8.958 4.442 17.070 1.00 90.50 186 PHE A CA 1
ATOM 1471 C C . PHE A 1 186 ? -9.764 4.437 18.378 1.00 90.50 186 PHE A C 1
ATOM 1473 O O . PHE A 1 186 ? -10.917 4.866 18.360 1.00 90.50 186 PHE A O 1
ATOM 1480 N N . GLU A 1 187 ? -9.163 4.046 19.509 1.00 90.62 187 GLU A N 1
ATOM 1481 C CA . GLU A 1 187 ? -9.864 3.988 20.806 1.00 90.62 187 GLU A CA 1
ATOM 1482 C C . GLU A 1 187 ? -10.363 5.385 21.216 1.00 90.62 187 GLU A C 1
ATOM 1484 O O . GLU A 1 187 ? -11.552 5.566 21.468 1.00 90.62 187 GLU A O 1
ATOM 1489 N N . ARG A 1 188 ? -9.513 6.427 21.128 1.00 88.81 188 ARG A N 1
ATOM 1490 C CA . ARG A 1 188 ? -9.928 7.822 21.397 1.00 88.81 188 ARG A CA 1
ATOM 1491 C C . ARG A 1 188 ? -11.135 8.255 20.561 1.00 88.81 188 ARG A C 1
ATOM 1493 O O . ARG A 1 188 ? -11.967 9.024 21.033 1.00 88.81 188 ARG A O 1
ATOM 1500 N N . ARG A 1 189 ? -11.222 7.803 19.306 1.00 87.50 189 ARG A N 1
ATOM 1501 C CA . ARG A 1 189 ? -12.315 8.144 18.382 1.00 87.50 189 ARG A CA 1
ATOM 1502 C C . ARG A 1 189 ? -13.589 7.336 18.651 1.00 87.50 189 ARG A C 1
ATOM 1504 O O . ARG A 1 189 ? -14.679 7.862 18.410 1.00 87.50 189 ARG A O 1
ATOM 1511 N N . LYS A 1 190 ? -13.444 6.093 19.110 1.00 87.75 190 LYS A N 1
ATOM 1512 C CA . LYS A 1 190 ? -14.519 5.188 19.538 1.00 87.75 190 LYS A CA 1
ATOM 1513 C C . LYS A 1 190 ? -15.188 5.717 20.810 1.00 87.75 190 LYS A C 1
ATOM 1515 O O . LYS A 1 190 ? -16.407 5.867 20.840 1.00 87.75 190 LYS A O 1
ATOM 1520 N N . ASP A 1 191 ? -14.380 6.116 21.790 1.00 87.88 191 ASP A N 1
ATOM 1521 C CA . ASP A 1 191 ? -14.831 6.672 23.071 1.00 87.88 191 ASP A CA 1
ATOM 1522 C C . ASP A 1 191 ? -15.477 8.059 22.932 1.00 87.88 191 ASP A C 1
ATOM 1524 O O . ASP A 1 191 ? -16.342 8.425 23.726 1.00 87.88 191 ASP A O 1
ATOM 1528 N N . SER A 1 192 ? -15.105 8.847 21.913 1.00 83.31 192 SER A N 1
ATOM 1529 C CA . SER A 1 192 ? -15.573 10.235 21.784 1.00 83.31 192 SER A CA 1
ATOM 1530 C C . SER A 1 192 ? -17.057 10.392 21.421 1.00 83.31 192 SER A C 1
ATOM 1532 O O . SER A 1 192 ? -17.519 11.529 21.349 1.00 83.31 192 SER A O 1
ATOM 1534 N N . ALA A 1 193 ? -17.780 9.301 21.121 1.00 68.12 193 ALA A N 1
ATOM 1535 C CA . ALA A 1 193 ? -19.212 9.224 20.763 1.00 68.12 193 ALA A CA 1
ATOM 1536 C C . ALA A 1 193 ? -19.718 10.144 19.616 1.00 68.12 193 ALA A C 1
ATOM 1538 O O . ALA A 1 193 ? -20.892 10.103 19.241 1.00 68.12 193 ALA A O 1
ATOM 1539 N N . ASP A 1 194 ? -18.846 10.958 19.021 1.00 76.94 194 ASP A N 1
ATOM 1540 C CA . ASP A 1 194 ? -19.174 11.925 17.978 1.00 76.94 194 ASP A CA 1
ATOM 1541 C C . ASP A 1 194 ? -19.495 11.226 16.647 1.00 76.94 194 ASP A C 1
ATOM 1543 O O . ASP A 1 194 ? -18.609 10.818 15.895 1.00 76.94 194 ASP A O 1
ATOM 1547 N N . ASN A 1 195 ? -20.782 11.120 16.327 1.00 71.00 195 ASN A N 1
ATOM 1548 C CA . ASN A 1 195 ? -21.267 10.591 15.048 1.00 71.00 195 ASN A CA 1
ATOM 1549 C C . ASN A 1 195 ? -21.456 11.673 13.961 1.00 71.00 195 ASN A C 1
ATOM 1551 O O . ASN A 1 195 ? -21.803 11.354 12.811 1.00 71.00 195 ASN A O 1
ATOM 1555 N N . SER A 1 196 ? -21.220 12.948 14.297 1.00 74.69 196 SER A N 1
ATOM 1556 C CA . SER A 1 196 ? -21.340 14.083 13.373 1.00 74.69 196 SER A CA 1
ATOM 1557 C C . SER A 1 196 ? -20.142 14.164 12.423 1.00 74.69 196 SER A C 1
ATOM 1559 O O . SER A 1 196 ? -20.313 14.378 11.219 1.00 74.69 196 SER A O 1
ATOM 1561 N N . ARG A 1 197 ? -18.933 13.890 12.930 1.00 77.12 197 ARG A N 1
ATOM 1562 C CA . ARG A 1 197 ? -17.693 13.867 12.151 1.00 77.12 197 ARG A CA 1
ATOM 1563 C C . ARG A 1 197 ? -17.744 12.807 11.048 1.00 77.12 197 ARG A C 1
ATOM 1565 O O . ARG A 1 197 ? -17.706 11.605 11.306 1.00 77.12 197 ARG A O 1
ATOM 1572 N N . LYS A 1 198 ? -17.776 13.257 9.791 1.00 77.19 198 LYS A N 1
ATOM 1573 C CA . LYS A 1 198 ? -17.584 12.413 8.598 1.00 77.19 198 LYS A CA 1
ATOM 1574 C C . LYS A 1 198 ? -16.122 12.473 8.151 1.00 77.19 198 LYS A C 1
ATOM 1576 O O . LYS A 1 198 ? -15.632 13.549 7.806 1.00 77.19 198 LYS A O 1
ATOM 1581 N N . ASP A 1 199 ? -15.432 11.342 8.221 1.00 81.88 199 ASP A N 1
ATOM 1582 C CA . ASP A 1 199 ? -14.063 11.094 7.755 1.00 81.88 199 ASP A CA 1
ATOM 1583 C C . ASP A 1 199 ? -13.888 9.597 7.417 1.00 81.88 199 ASP A C 1
ATOM 1585 O O . ASP A 1 199 ? -14.834 8.822 7.568 1.00 81.88 199 ASP A O 1
ATOM 1589 N N . LEU A 1 200 ? -12.703 9.191 6.939 1.00 84.50 200 LEU A N 1
ATOM 1590 C CA . LEU A 1 200 ? -12.422 7.808 6.516 1.00 84.50 200 LEU A CA 1
ATOM 1591 C C . LEU A 1 200 ? -12.710 6.774 7.619 1.00 84.50 200 LEU A C 1
ATOM 1593 O O . LEU A 1 200 ? -13.307 5.735 7.344 1.00 84.50 200 LEU A O 1
ATOM 1597 N N . LEU A 1 201 ? -12.352 7.072 8.870 1.00 88.00 201 LEU A N 1
ATOM 1598 C CA . LEU A 1 201 ? -12.588 6.177 10.003 1.00 88.00 201 LEU A CA 1
ATOM 1599 C C . LEU A 1 201 ? -14.088 6.065 10.328 1.00 88.00 201 LEU A C 1
ATOM 1601 O O . LEU A 1 201 ? -14.588 4.967 10.566 1.00 88.00 201 LEU A O 1
ATOM 1605 N N . SER A 1 202 ? -14.851 7.156 10.217 1.00 87.12 202 SER A N 1
ATOM 1606 C CA . SER A 1 202 ? -16.317 7.104 10.286 1.00 87.12 202 SER A CA 1
ATOM 1607 C C . SER A 1 202 ? -16.954 6.289 9.151 1.00 87.12 202 SER A C 1
ATOM 1609 O O . SER A 1 202 ? -18.037 5.742 9.358 1.00 87.12 202 SER A O 1
ATOM 1611 N N . PHE A 1 203 ? -16.331 6.169 7.971 1.00 87.69 203 PHE A N 1
ATOM 1612 C CA . PHE A 1 203 ? -16.789 5.204 6.960 1.00 87.69 203 PHE A CA 1
ATOM 1613 C C . PHE A 1 203 ? -16.504 3.765 7.401 1.00 87.69 203 PHE A C 1
ATOM 1615 O O . PHE A 1 203 ? -17.418 2.949 7.336 1.00 87.69 203 PHE A O 1
ATOM 1622 N N . LEU A 1 204 ? -15.303 3.466 7.911 1.00 88.94 204 LEU A N 1
ATOM 1623 C CA . LEU A 1 204 ? -14.941 2.123 8.389 1.00 88.94 204 LEU A CA 1
ATOM 1624 C C . LEU A 1 204 ? -15.818 1.643 9.562 1.00 88.94 204 LEU A C 1
ATOM 1626 O O . LEU A 1 204 ? -16.247 0.496 9.555 1.00 88.94 204 LEU A O 1
ATOM 1630 N N . PHE A 1 205 ? -16.181 2.508 10.517 1.00 89.06 205 PHE A N 1
ATOM 1631 C CA . PHE A 1 205 ? -17.117 2.144 11.597 1.00 89.06 205 PHE A CA 1
ATOM 1632 C C . PHE A 1 205 ? -18.529 1.786 11.109 1.00 89.06 205 PHE A C 1
ATOM 1634 O O . PHE A 1 205 ? -19.224 0.997 11.744 1.00 89.06 205 PHE A O 1
ATOM 1641 N N . ASN A 1 206 ? -18.976 2.382 10.000 1.00 87.94 206 ASN A N 1
ATOM 1642 C CA . ASN A 1 206 ? -20.282 2.092 9.399 1.00 87.94 206 ASN A CA 1
ATOM 1643 C C . ASN A 1 206 ? -20.204 1.001 8.319 1.00 87.94 206 ASN A C 1
ATOM 1645 O O . ASN A 1 206 ? -21.234 0.589 7.778 1.00 87.94 206 ASN A O 1
ATOM 1649 N N . ALA A 1 207 ? -18.995 0.555 7.983 1.00 88.56 207 ALA A N 1
ATOM 1650 C CA . ALA A 1 207 ? -18.759 -0.432 6.957 1.00 88.56 207 ALA A CA 1
ATOM 1651 C C . ALA A 1 207 ? -19.140 -1.828 7.465 1.00 88.56 207 ALA A C 1
ATOM 1653 O O . ALA A 1 207 ? -18.950 -2.190 8.629 1.00 88.56 207 ALA A O 1
ATOM 1654 N N . LYS A 1 208 ? -19.726 -2.609 6.561 1.00 88.81 208 LYS A N 1
ATOM 1655 C CA . LYS A 1 208 ? -20.175 -3.972 6.818 1.00 88.81 208 LYS A CA 1
ATOM 1656 C C . LYS A 1 208 ? -19.591 -4.883 5.765 1.00 88.81 208 LYS A C 1
ATOM 1658 O O . LYS A 1 208 ? -19.507 -4.504 4.595 1.00 88.81 208 LYS A O 1
ATOM 1663 N N . ASP A 1 209 ? -19.237 -6.082 6.188 1.00 85.06 209 ASP A N 1
ATOM 1664 C CA . ASP A 1 209 ? -18.796 -7.133 5.292 1.00 85.06 209 ASP A CA 1
ATOM 1665 C C . ASP A 1 209 ? -19.900 -7.423 4.242 1.00 85.06 209 ASP A C 1
ATOM 1667 O O . ASP A 1 209 ? -21.074 -7.595 4.606 1.00 85.06 209 ASP A O 1
ATOM 1671 N N . PRO A 1 210 ? -19.583 -7.422 2.932 1.00 80.06 210 PRO A N 1
ATOM 1672 C CA . PRO A 1 210 ? -20.583 -7.600 1.883 1.00 80.06 210 PRO A CA 1
ATOM 1673 C C . PRO A 1 210 ? -21.308 -8.944 1.909 1.00 80.06 210 PRO A C 1
ATOM 1675 O O . PRO A 1 210 ? -22.452 -8.993 1.451 1.00 80.06 210 PRO A O 1
ATOM 1678 N N . ASP A 1 211 ? -20.689 -9.994 2.440 1.00 81.19 211 ASP A N 1
ATOM 1679 C CA . ASP A 1 211 ? -21.180 -11.368 2.354 1.00 81.19 211 ASP A CA 1
ATOM 1680 C C . ASP A 1 211 ? -21.929 -11.758 3.638 1.00 81.19 211 ASP A C 1
ATOM 1682 O O . ASP A 1 211 ? -23.064 -12.231 3.585 1.00 81.19 211 ASP A O 1
ATOM 1686 N N . THR A 1 212 ? -21.353 -11.467 4.806 1.00 84.69 212 THR A N 1
ATOM 1687 C CA . THR A 1 212 ? -21.929 -11.772 6.131 1.00 84.69 212 THR A CA 1
ATOM 1688 C C . THR A 1 212 ? -22.871 -10.688 6.666 1.00 84.69 212 THR A C 1
ATOM 1690 O O . THR A 1 212 ? -23.630 -10.940 7.604 1.00 84.69 212 THR A O 1
ATOM 1693 N N . LYS A 1 213 ? -22.824 -9.471 6.099 1.00 86.31 213 LYS A N 1
ATOM 1694 C CA . LYS A 1 213 ? -23.534 -8.254 6.556 1.00 86.31 213 LYS A CA 1
ATOM 1695 C C . LYS A 1 213 ? -23.208 -7.803 7.986 1.00 86.31 213 LYS A C 1
ATOM 1697 O O . LYS A 1 213 ? -23.876 -6.898 8.496 1.00 86.31 213 LYS A O 1
ATOM 1702 N N . GLN A 1 214 ? -22.195 -8.387 8.623 1.00 88.69 214 GLN A N 1
ATOM 1703 C CA . GLN A 1 214 ? -21.751 -7.999 9.960 1.00 88.69 214 GLN A CA 1
ATOM 1704 C C . GLN A 1 214 ? -20.845 -6.758 9.918 1.00 88.69 214 GLN A C 1
ATOM 1706 O O . GLN A 1 214 ? -20.265 -6.462 8.869 1.00 88.69 214 GLN A O 1
ATOM 1711 N N . PRO A 1 215 ? -20.718 -6.011 11.031 1.00 89.75 215 PRO A N 1
ATOM 1712 C CA . PRO A 1 215 ? -19.661 -5.018 11.189 1.00 89.75 215 PRO A CA 1
ATOM 1713 C C . PRO A 1 215 ? -18.279 -5.651 11.002 1.00 89.75 215 PRO A C 1
ATOM 1715 O O . PRO A 1 215 ? -18.064 -6.812 11.350 1.00 89.75 215 PRO A O 1
ATOM 1718 N N . ILE A 1 216 ? -17.343 -4.874 10.468 1.00 90.94 216 ILE A N 1
ATOM 1719 C CA . ILE A 1 216 ? -15.953 -5.301 10.280 1.00 90.94 216 ILE A CA 1
ATOM 1720 C C . ILE A 1 216 ? -15.253 -5.401 11.651 1.00 90.94 216 ILE A C 1
ATOM 1722 O O . ILE A 1 216 ? -15.513 -4.555 12.512 1.00 90.94 216 ILE A O 1
ATOM 1726 N N . PRO A 1 217 ? -14.363 -6.389 11.883 1.00 92.38 217 PRO A N 1
ATOM 1727 C CA . PRO A 1 217 ? -13.605 -6.494 13.129 1.00 92.38 217 PRO A CA 1
ATOM 1728 C C . PRO A 1 217 ? -12.774 -5.241 13.441 1.00 92.38 217 PRO A C 1
ATOM 1730 O O . PRO A 1 217 ? -12.187 -4.627 12.551 1.00 92.38 217 PRO A O 1
ATOM 1733 N N . GLU A 1 218 ? -12.652 -4.896 14.724 1.00 91.69 218 GLU A N 1
ATOM 1734 C CA . GLU A 1 218 ? -11.925 -3.692 15.156 1.00 91.69 218 GLU A CA 1
ATOM 1735 C C . GLU A 1 218 ? -10.445 -3.705 14.736 1.00 91.69 218 GLU A C 1
ATOM 1737 O O . GLU A 1 218 ? -9.939 -2.702 14.237 1.00 91.69 218 GLU A O 1
ATOM 1742 N N . ASP A 1 219 ? -9.777 -4.859 14.832 1.00 91.50 219 ASP A N 1
ATOM 1743 C CA . ASP A 1 219 ? -8.390 -5.047 14.376 1.00 91.50 219 ASP A CA 1
ATOM 1744 C C . ASP A 1 219 ? -8.209 -4.767 12.873 1.00 91.50 219 ASP A C 1
ATOM 1746 O O . ASP A 1 219 ? -7.151 -4.304 12.443 1.00 91.50 219 ASP A O 1
ATOM 1750 N N . GLU A 1 220 ? -9.245 -5.009 12.067 1.00 91.69 220 GLU A N 1
ATOM 1751 C CA . GLU A 1 220 ? -9.252 -4.739 10.629 1.00 91.69 220 GLU A CA 1
ATOM 1752 C C . GLU A 1 220 ? -9.493 -3.253 10.342 1.00 91.69 220 GLU A C 1
ATOM 1754 O O . GLU A 1 220 ? -8.799 -2.677 9.506 1.00 91.69 220 GLU A O 1
ATOM 1759 N N . ILE A 1 221 ? -10.362 -2.586 11.112 1.00 92.06 221 ILE A N 1
ATOM 1760 C CA . ILE A 1 221 ? -10.524 -1.123 11.056 1.00 92.06 221 ILE A CA 1
ATOM 1761 C C . ILE A 1 221 ? -9.215 -0.415 11.446 1.00 92.06 221 ILE A C 1
ATOM 1763 O O . ILE A 1 221 ? -8.801 0.532 10.769 1.00 92.06 221 ILE A O 1
ATOM 1767 N N . ILE A 1 222 ? -8.532 -0.882 12.497 1.00 92.06 222 ILE A N 1
ATOM 1768 C CA . ILE A 1 222 ? -7.219 -0.368 12.923 1.00 92.06 222 ILE A CA 1
ATOM 1769 C C . ILE A 1 222 ? -6.177 -0.593 11.818 1.00 92.06 222 ILE A C 1
ATOM 1771 O O . ILE A 1 222 ? -5.444 0.336 11.469 1.00 92.06 222 ILE A O 1
ATOM 1775 N N . ALA A 1 223 ? -6.120 -1.793 11.233 1.00 91.69 223 ALA A N 1
ATOM 1776 C CA . ALA A 1 223 ? -5.161 -2.120 10.180 1.00 91.69 223 ALA A CA 1
ATOM 1777 C C . ALA A 1 223 ? -5.363 -1.276 8.910 1.00 91.69 223 ALA A C 1
ATOM 1779 O O . ALA A 1 223 ? -4.393 -0.712 8.400 1.00 91.69 223 ALA A O 1
ATOM 1780 N N . GLU A 1 224 ? -6.600 -1.139 8.421 1.00 91.94 224 GLU A N 1
ATOM 1781 C CA . GLU A 1 224 ? -6.919 -0.296 7.258 1.00 91.94 224 GLU A CA 1
ATOM 1782 C C . GLU A 1 224 ? -6.614 1.182 7.544 1.00 91.94 224 GLU A C 1
ATOM 1784 O O . GLU A 1 224 ? -6.026 1.864 6.706 1.00 91.94 224 GLU A O 1
ATOM 1789 N N . SER A 1 225 ? -6.897 1.666 8.759 1.00 90.62 225 SER A N 1
ATOM 1790 C CA . SER A 1 225 ? -6.558 3.039 9.170 1.00 90.62 225 SER A CA 1
ATOM 1791 C C . SER A 1 225 ? -5.047 3.302 9.119 1.00 90.62 225 SER A C 1
ATOM 1793 O O . SER A 1 225 ? -4.616 4.328 8.593 1.00 90.62 225 SER A O 1
ATOM 1795 N N . ILE A 1 226 ? -4.225 2.360 9.598 1.00 90.06 226 ILE A N 1
ATOM 1796 C CA . ILE A 1 226 ? -2.758 2.435 9.483 1.00 90.06 226 ILE A CA 1
ATOM 1797 C C . ILE A 1 226 ? -2.328 2.379 8.008 1.00 90.06 226 ILE A C 1
ATOM 1799 O O . ILE A 1 226 ? -1.439 3.127 7.598 1.00 90.06 226 ILE A O 1
ATOM 1803 N N . SER A 1 227 ? -2.974 1.536 7.196 1.00 89.56 227 SER A N 1
ATOM 1804 C CA . SER A 1 227 ? -2.699 1.432 5.759 1.00 89.56 227 SER A CA 1
ATOM 1805 C C . SER A 1 227 ? -2.998 2.734 5.009 1.00 89.56 227 SER A C 1
ATOM 1807 O O . SER A 1 227 ? -2.243 3.088 4.104 1.00 89.56 227 SER A O 1
ATOM 1809 N N . PHE A 1 228 ? -4.052 3.467 5.382 1.00 88.75 228 PHE A N 1
ATOM 1810 C CA . PHE A 1 228 ? -4.378 4.771 4.792 1.00 88.75 228 PHE A CA 1
ATOM 1811 C C . PHE A 1 228 ? -3.378 5.861 5.190 1.00 88.75 228 PHE A C 1
ATOM 1813 O O . PHE A 1 228 ? -3.031 6.681 4.345 1.00 88.75 228 PHE A O 1
ATOM 1820 N N . ILE A 1 229 ? -2.878 5.857 6.432 1.00 86.81 229 ILE A N 1
ATOM 1821 C CA . ILE A 1 229 ? -1.840 6.803 6.879 1.00 86.81 229 ILE A CA 1
ATOM 1822 C C . ILE A 1 229 ? -0.557 6.601 6.065 1.00 86.81 229 ILE A C 1
ATOM 1824 O O . ILE A 1 229 ? -0.066 7.546 5.458 1.00 86.81 229 ILE A O 1
ATOM 1828 N N . VAL A 1 230 ? -0.042 5.369 5.996 1.00 84.44 230 VAL A N 1
ATOM 1829 C CA . VAL A 1 230 ? 1.190 5.057 5.246 1.00 84.44 230 VAL A CA 1
ATOM 1830 C C . VAL A 1 230 ? 1.011 5.336 3.755 1.00 84.44 230 VAL A C 1
ATOM 1832 O O . VAL A 1 230 ? 1.797 6.066 3.160 1.00 84.44 230 VAL A O 1
ATOM 1835 N N . GLY A 1 231 ? -0.040 4.769 3.154 1.00 82.88 231 GLY A N 1
ATOM 1836 C CA . GLY A 1 231 ? -0.280 4.886 1.718 1.00 82.88 231 GLY A CA 1
ATOM 1837 C C . GLY A 1 231 ? -0.579 6.316 1.274 1.00 82.88 231 GLY A C 1
ATOM 1838 O O . GLY A 1 231 ? -0.216 6.681 0.166 1.00 82.88 231 GLY A O 1
ATOM 1839 N N . GLY A 1 232 ? -1.212 7.128 2.125 1.00 80.94 232 GLY A N 1
ATOM 1840 C CA . GLY A 1 232 ? -1.493 8.532 1.839 1.00 80.94 232 GLY A CA 1
ATOM 1841 C C . GLY A 1 232 ? -0.270 9.436 1.994 1.00 80.94 232 GLY A C 1
ATOM 1842 O O . GLY A 1 232 ? -0.040 10.278 1.128 1.00 80.94 232 GLY A O 1
ATOM 1843 N N . SER A 1 233 ? 0.511 9.273 3.066 1.00 79.88 233 SER A N 1
ATOM 1844 C CA . SER A 1 233 ? 1.632 10.170 3.377 1.00 79.88 233 SER A CA 1
ATOM 1845 C C . SER A 1 233 ? 2.796 10.025 2.400 1.00 79.88 233 SER A C 1
ATOM 1847 O O . SER A 1 233 ? 3.152 11.006 1.747 1.00 79.88 233 SER A O 1
ATOM 1849 N N . ASP A 1 234 ? 3.358 8.822 2.249 1.00 74.00 234 ASP A N 1
ATOM 1850 C CA . ASP A 1 234 ? 4.612 8.633 1.503 1.00 74.00 234 ASP A CA 1
ATOM 1851 C C . ASP A 1 234 ? 4.442 8.992 0.025 1.00 74.00 234 ASP A C 1
ATOM 1853 O O . ASP A 1 234 ? 5.187 9.806 -0.524 1.00 74.00 234 ASP A O 1
ATOM 1857 N N . THR A 1 235 ? 3.412 8.438 -0.626 1.00 78.19 235 THR A N 1
ATOM 1858 C CA . THR A 1 235 ? 3.222 8.629 -2.069 1.00 78.19 235 THR A CA 1
ATOM 1859 C C . THR A 1 235 ? 2.834 10.062 -2.407 1.00 78.19 235 THR A C 1
ATOM 1861 O O . THR A 1 235 ? 3.286 10.584 -3.426 1.00 78.19 235 THR A O 1
ATOM 1864 N N . THR A 1 236 ? 2.018 10.717 -1.572 1.00 76.06 236 THR A N 1
ATOM 1865 C CA . THR A 1 236 ? 1.636 12.121 -1.795 1.00 76.06 236 THR A CA 1
ATOM 1866 C C . THR A 1 236 ? 2.824 13.041 -1.563 1.00 76.06 236 THR A C 1
ATOM 1868 O O . THR A 1 236 ? 3.039 13.936 -2.375 1.00 76.06 236 THR A O 1
ATOM 1871 N N . ASN A 1 237 ? 3.634 12.797 -0.526 1.00 69.75 237 ASN A N 1
ATOM 1872 C CA . ASN A 1 237 ? 4.835 13.583 -0.259 1.00 69.75 237 ASN A CA 1
ATOM 1873 C C . ASN A 1 237 ? 5.833 13.477 -1.422 1.00 69.75 237 ASN A C 1
ATOM 1875 O O . ASN A 1 237 ? 6.159 14.494 -2.025 1.00 69.75 237 ASN A O 1
ATOM 1879 N N . SER A 1 238 ? 6.219 12.262 -1.836 1.00 68.31 238 SER A N 1
ATOM 1880 C CA . SER A 1 238 ? 7.120 12.075 -2.986 1.00 68.31 238 SER A CA 1
ATOM 1881 C C . SER A 1 238 ? 6.561 12.670 -4.283 1.00 68.31 238 SER A C 1
ATOM 1883 O O . SER A 1 238 ? 7.307 13.264 -5.059 1.00 68.31 238 SER A O 1
ATOM 1885 N N . THR A 1 239 ? 5.250 12.558 -4.525 1.00 70.69 239 THR A N 1
ATOM 1886 C CA . THR A 1 239 ? 4.610 13.179 -5.700 1.00 70.69 239 THR A CA 1
ATOM 1887 C C . THR A 1 239 ? 4.675 14.704 -5.627 1.00 70.69 239 THR A C 1
ATOM 1889 O O . THR A 1 239 ? 4.992 15.349 -6.622 1.00 70.69 239 THR A O 1
ATOM 1892 N N . MET A 1 240 ? 4.415 15.292 -4.458 1.00 65.69 240 MET A N 1
ATOM 1893 C CA . MET A 1 240 ? 4.440 16.740 -4.256 1.00 65.69 240 MET A CA 1
ATOM 1894 C C . MET A 1 240 ? 5.862 17.307 -4.361 1.00 65.69 240 MET A C 1
ATOM 1896 O O . MET A 1 240 ? 6.044 18.320 -5.032 1.00 65.69 240 MET A O 1
ATOM 1900 N N . THR A 1 241 ? 6.874 16.626 -3.812 1.00 64.38 241 THR A N 1
ATOM 1901 C CA . THR A 1 241 ? 8.294 16.961 -4.027 1.00 64.38 241 THR A CA 1
ATOM 1902 C C . THR A 1 241 ? 8.634 16.963 -5.518 1.00 64.38 241 THR A C 1
ATOM 1904 O O . THR A 1 241 ? 9.127 17.968 -6.022 1.00 64.38 241 THR A O 1
ATOM 1907 N N . ASN A 1 242 ? 8.274 15.907 -6.256 1.00 65.31 242 ASN A N 1
ATOM 1908 C CA . ASN A 1 242 ? 8.532 15.809 -7.700 1.00 65.31 242 ASN A CA 1
ATOM 1909 C C . ASN A 1 242 ? 7.803 16.878 -8.542 1.00 65.31 242 ASN A C 1
ATOM 1911 O O . ASN A 1 242 ? 8.254 17.204 -9.638 1.00 65.31 242 ASN A O 1
ATOM 1915 N N . VAL A 1 243 ? 6.681 17.424 -8.060 1.00 64.88 243 VAL A N 1
ATOM 1916 C CA . VAL A 1 243 ? 5.967 18.541 -8.711 1.00 64.88 243 VAL A CA 1
ATOM 1917 C C . VAL A 1 243 ? 6.614 19.894 -8.392 1.00 64.88 243 VAL A C 1
ATOM 1919 O O . VAL A 1 243 ? 6.649 20.771 -9.254 1.00 64.88 243 VAL A O 1
ATOM 1922 N N . ILE A 1 244 ? 7.121 20.076 -7.170 1.00 63.69 244 ILE A N 1
ATOM 1923 C CA . ILE A 1 244 ? 7.728 21.334 -6.703 1.00 63.69 244 ILE A CA 1
ATOM 1924 C C . ILE A 1 244 ? 9.180 21.484 -7.183 1.00 63.69 244 ILE A C 1
ATOM 1926 O O . ILE A 1 244 ? 9.627 22.608 -7.413 1.00 63.69 244 ILE A O 1
ATOM 1930 N N . GLU A 1 245 ? 9.909 20.381 -7.376 1.00 55.28 245 GLU A N 1
ATOM 1931 C CA . GLU A 1 245 ? 11.337 20.371 -7.714 1.00 55.28 245 GLU A CA 1
ATOM 1932 C C . GLU A 1 245 ? 11.624 19.817 -9.130 1.00 55.28 245 GLU A C 1
ATOM 1934 O O . GLU A 1 245 ? 12.218 18.751 -9.288 1.00 55.28 245 GLU A O 1
ATOM 1939 N N . PRO A 1 246 ? 11.295 20.549 -10.216 1.00 53.06 246 PRO A N 1
ATOM 1940 C CA . PRO A 1 246 ? 11.578 20.114 -11.590 1.00 53.06 246 PRO A CA 1
ATOM 1941 C C . PRO A 1 246 ? 13.072 20.185 -11.987 1.00 53.06 246 PRO A C 1
ATOM 1943 O O . PRO A 1 246 ? 13.393 20.147 -13.176 1.00 53.06 246 PRO A O 1
ATOM 1946 N N . LYS A 1 247 ? 14.001 20.350 -11.030 1.00 40.19 247 LYS A N 1
ATOM 1947 C CA . LYS A 1 247 ? 15.444 20.527 -11.280 1.00 40.19 247 LYS A CA 1
ATOM 1948 C C . LYS A 1 247 ? 16.350 19.915 -10.203 1.00 40.19 247 LYS A C 1
ATOM 1950 O O . LYS A 1 247 ? 17.159 20.627 -9.619 1.00 40.19 247 LYS A O 1
ATOM 1955 N N . LEU A 1 248 ? 16.313 18.596 -10.038 1.00 34.91 248 LEU A N 1
ATOM 1956 C CA . LEU A 1 248 ? 17.453 17.801 -9.558 1.00 34.91 248 LEU A CA 1
ATOM 1957 C C . LEU A 1 248 ? 17.282 16.347 -10.028 1.00 34.91 248 LEU A C 1
ATOM 1959 O O . LEU A 1 248 ? 16.193 15.789 -9.958 1.00 34.91 248 LEU A O 1
ATOM 1963 N N . GLY A 1 249 ? 18.340 15.747 -10.579 1.00 41.12 249 GLY A N 1
ATOM 1964 C CA . GLY A 1 249 ? 18.336 14.338 -11.000 1.00 41.12 249 GLY A CA 1
ATOM 1965 C C . GLY A 1 249 ? 18.988 13.424 -9.957 1.00 41.12 249 GLY A C 1
ATOM 1966 O O . GLY A 1 249 ? 19.775 13.921 -9.153 1.00 41.12 249 GLY A O 1
ATOM 1967 N N . SER A 1 250 ? 18.760 12.098 -10.073 1.00 30.27 250 SER A N 1
ATOM 1968 C CA . SER A 1 250 ? 19.228 10.998 -9.178 1.00 30.27 250 SER A CA 1
ATOM 1969 C C . SER A 1 250 ? 18.273 10.711 -7.991 1.00 30.27 250 SER A C 1
ATOM 1971 O O . SER A 1 250 ? 17.859 11.658 -7.341 1.00 30.27 250 SER A O 1
ATOM 1973 N N . SER A 1 251 ? 17.894 9.475 -7.597 1.00 31.61 251 SER A N 1
ATOM 1974 C CA . SER A 1 251 ? 18.116 8.105 -8.135 1.00 31.61 251 SER A CA 1
ATOM 1975 C C . SER A 1 251 ? 17.153 7.041 -7.526 1.00 31.61 251 SER A C 1
ATOM 1977 O O . SER A 1 251 ? 16.544 7.294 -6.492 1.00 31.61 251 SER A O 1
ATOM 1979 N N . TYR A 1 252 ? 17.148 5.820 -8.114 1.00 32.31 252 TYR A N 1
ATOM 1980 C CA . TYR A 1 252 ? 16.505 4.544 -7.671 1.00 32.31 252 TYR A CA 1
ATOM 1981 C C . TYR A 1 252 ? 14.966 4.413 -7.912 1.00 32.31 252 TYR A C 1
ATOM 1983 O O . TYR A 1 252 ? 14.338 5.405 -8.254 1.00 32.31 252 TYR A O 1
ATOM 1991 N N . GLN A 1 253 ? 14.275 3.248 -7.853 1.00 24.67 253 GLN A N 1
ATOM 1992 C CA . GLN A 1 253 ? 14.655 1.824 -7.634 1.00 24.67 253 GLN A CA 1
ATOM 1993 C C . GLN A 1 253 ? 13.746 0.815 -8.440 1.00 24.67 253 GLN A C 1
ATOM 1995 O O . GLN A 1 253 ? 13.187 1.191 -9.467 1.00 24.67 253 GLN A O 1
ATOM 2000 N N . HIS A 1 254 ? 13.596 -0.467 -8.028 1.00 29.16 254 HIS A N 1
ATOM 2001 C CA . HIS A 1 254 ? 12.985 -1.573 -8.820 1.00 29.16 254 HIS A CA 1
ATOM 2002 C C . HIS A 1 254 ? 11.433 -1.676 -8.779 1.00 29.16 254 HIS A C 1
ATOM 2004 O O . HIS A 1 254 ? 10.845 -1.656 -7.701 1.00 29.16 254 HIS A O 1
ATOM 2010 N N . SER A 1 255 ? 10.781 -1.934 -9.927 1.00 38.06 255 SER A N 1
ATOM 2011 C CA . SER A 1 255 ? 9.365 -2.367 -10.094 1.00 38.06 255 SER A CA 1
ATOM 2012 C C . SER A 1 255 ? 9.123 -2.782 -11.571 1.00 38.06 255 SER A C 1
ATOM 2014 O O . SER A 1 255 ? 10.050 -2.639 -12.365 1.00 38.06 255 SER A O 1
ATOM 2016 N N . ILE A 1 256 ? 7.903 -3.185 -11.995 1.00 43.00 256 ILE A N 1
ATOM 2017 C CA . ILE A 1 256 ? 7.423 -2.740 -13.331 1.00 43.00 256 ILE A CA 1
ATOM 2018 C C . ILE A 1 256 ? 7.439 -1.220 -13.222 1.00 43.00 256 ILE A C 1
ATOM 2020 O O . ILE A 1 256 ? 6.656 -0.675 -12.431 1.00 43.00 256 ILE A O 1
ATOM 2024 N N . PRO A 1 257 ? 8.384 -0.527 -13.864 1.00 58.12 257 PRO A N 1
ATOM 2025 C CA . PRO A 1 257 ? 8.628 0.843 -13.500 1.00 58.12 257 PRO A CA 1
ATOM 2026 C C . PRO A 1 257 ? 7.561 1.656 -14.225 1.00 58.12 257 PRO A C 1
ATOM 2028 O O . PRO A 1 257 ? 7.706 1.966 -15.401 1.00 58.12 257 PRO A O 1
ATOM 2031 N N . THR A 1 258 ? 6.481 2.016 -13.525 1.00 61.47 258 THR A N 1
ATOM 2032 C CA . THR A 1 258 ? 5.510 3.000 -14.030 1.00 61.47 258 THR A CA 1
ATOM 2033 C C . THR A 1 258 ? 6.252 4.255 -14.480 1.00 61.47 258 THR A C 1
ATOM 2035 O O . THR A 1 258 ? 5.956 4.786 -15.542 1.00 61.47 258 THR A O 1
ATOM 2038 N N . LEU A 1 259 ? 7.307 4.631 -13.743 1.00 63.38 259 LEU A N 1
ATOM 2039 C CA . LEU A 1 259 ? 8.292 5.614 -14.174 1.00 63.38 259 LEU A CA 1
ATOM 2040 C C . LEU A 1 259 ? 8.963 5.234 -15.505 1.00 63.38 259 LEU A C 1
ATOM 2042 O O . LEU A 1 259 ? 8.920 6.030 -16.416 1.00 63.38 259 LEU A O 1
ATOM 2046 N N . GLY A 1 260 ? 9.519 4.036 -15.688 1.00 62.38 260 GLY A N 1
ATOM 2047 C CA . GLY A 1 260 ? 10.150 3.624 -16.954 1.00 62.38 260 GLY A CA 1
ATOM 2048 C C . GLY A 1 260 ? 9.209 3.608 -18.169 1.00 62.38 260 GLY A C 1
ATOM 2049 O O . GLY A 1 260 ? 9.671 3.840 -19.281 1.00 62.38 260 GLY A O 1
ATOM 2050 N N . ILE A 1 261 ? 7.902 3.423 -17.954 1.00 70.06 261 ILE A N 1
ATOM 2051 C CA . ILE A 1 261 ? 6.847 3.565 -18.974 1.00 70.06 261 ILE A CA 1
ATOM 2052 C C . ILE A 1 261 ? 6.507 5.051 -19.202 1.00 70.06 261 ILE A C 1
ATOM 2054 O O . ILE A 1 261 ? 6.351 5.486 -20.339 1.00 70.06 261 ILE A O 1
ATOM 2058 N N . MET A 1 262 ? 6.428 5.860 -18.141 1.00 70.75 262 MET A N 1
ATOM 2059 C CA . MET A 1 262 ? 6.294 7.326 -18.225 1.00 70.75 262 MET A CA 1
ATOM 2060 C C . MET A 1 262 ? 7.523 7.997 -18.858 1.00 70.75 262 MET A C 1
ATOM 2062 O O . MET A 1 262 ? 7.402 9.056 -19.468 1.00 70.75 262 MET A O 1
ATOM 2066 N N . MET A 1 263 ? 8.681 7.347 -18.751 1.00 72.06 263 MET A N 1
ATOM 2067 C CA . MET A 1 263 ? 9.964 7.750 -19.313 1.00 72.06 263 MET A CA 1
ATOM 2068 C C . MET A 1 263 ? 10.252 7.095 -20.674 1.00 72.06 263 MET A C 1
ATOM 2070 O O . MET A 1 263 ? 11.347 7.241 -21.210 1.00 72.06 263 MET A O 1
ATOM 2074 N N . ASP A 1 264 ? 9.288 6.370 -21.250 1.00 70.44 264 ASP A N 1
ATOM 2075 C CA . ASP A 1 264 ? 9.457 5.688 -22.531 1.00 70.44 264 ASP A CA 1
ATOM 2076 C C . ASP A 1 264 ? 9.243 6.667 -23.706 1.00 70.44 264 ASP A C 1
ATOM 2078 O O . ASP A 1 264 ? 8.108 7.109 -23.939 1.00 70.44 264 ASP A O 1
ATOM 2082 N N . PRO A 1 265 ? 10.281 6.983 -24.509 1.00 73.81 265 PRO A N 1
ATOM 2083 C CA . PRO A 1 265 ? 10.144 7.875 -25.659 1.00 73.81 265 PRO A CA 1
ATOM 2084 C C . PRO A 1 265 ? 9.256 7.297 -26.775 1.00 73.81 265 PRO A C 1
ATOM 2086 O O . PRO A 1 265 ? 8.831 8.042 -27.656 1.00 73.81 265 PRO A O 1
ATOM 2089 N N . ARG A 1 266 ? 8.926 5.993 -26.744 1.00 75.81 266 ARG A N 1
ATOM 2090 C CA . ARG A 1 266 ? 7.927 5.366 -27.635 1.00 75.81 266 ARG A CA 1
ATOM 2091 C C . ARG A 1 266 ? 6.492 5.802 -27.303 1.00 75.81 266 ARG A C 1
ATOM 2093 O O . ARG A 1 266 ? 5.596 5.616 -28.125 1.00 75.81 266 ARG A O 1
ATOM 2100 N N . ILE A 1 267 ? 6.263 6.329 -26.097 1.00 74.25 267 ILE A N 1
ATOM 2101 C CA . ILE A 1 267 ? 4.943 6.701 -25.564 1.00 74.25 267 ILE A CA 1
ATOM 2102 C C . ILE A 1 267 ? 4.841 8.216 -25.369 1.00 74.25 267 ILE A C 1
ATOM 2104 O O . ILE A 1 267 ? 3.806 8.801 -25.689 1.00 74.25 267 ILE A O 1
ATOM 2108 N N . PHE A 1 268 ? 5.906 8.847 -24.869 1.00 78.19 268 PHE A N 1
ATOM 2109 C CA . PHE A 1 268 ? 5.936 10.263 -24.518 1.00 78.19 268 PHE A CA 1
ATOM 2110 C C . PHE A 1 268 ? 7.098 10.981 -25.208 1.00 78.19 268 PHE A C 1
ATOM 2112 O O . PHE A 1 268 ? 8.260 10.728 -24.912 1.00 78.19 268 PHE A O 1
ATOM 2119 N N . GLU A 1 269 ? 6.795 11.926 -26.101 1.00 78.69 269 GLU A N 1
ATOM 2120 C CA . GLU A 1 269 ? 7.816 12.765 -26.737 1.00 78.69 269 GLU A CA 1
ATOM 2121 C C . GLU A 1 269 ? 8.515 13.652 -25.694 1.00 78.69 269 GLU A C 1
ATOM 2123 O O . GLU A 1 269 ? 7.855 14.427 -24.995 1.00 78.69 269 GLU A O 1
ATOM 2128 N N . SER A 1 270 ? 9.851 13.581 -25.624 1.00 77.50 270 SER A N 1
ATOM 2129 C CA . SER A 1 270 ? 10.670 14.245 -24.594 1.00 77.50 270 SER A CA 1
ATOM 2130 C C . SER A 1 270 ? 10.171 13.927 -23.172 1.00 77.50 270 SER A C 1
ATOM 2132 O O . SER A 1 270 ? 9.629 14.808 -22.495 1.00 77.50 270 SER A O 1
ATOM 2134 N N . PRO A 1 271 ? 10.294 12.667 -22.713 1.00 73.25 271 PRO A N 1
ATOM 2135 C CA . PRO A 1 271 ? 9.693 12.234 -21.453 1.00 73.25 271 PRO A CA 1
ATOM 2136 C C . PRO A 1 271 ? 10.257 12.986 -20.240 1.00 73.25 271 PRO A C 1
ATOM 2138 O O . PRO A 1 271 ? 9.495 13.371 -19.360 1.00 73.25 271 PRO A O 1
ATOM 2141 N N . GLU A 1 272 ? 11.563 13.278 -20.264 1.00 75.94 272 GLU A N 1
ATOM 2142 C CA . GLU A 1 272 ? 12.308 14.036 -19.245 1.00 75.94 272 GLU A CA 1
ATOM 2143 C C . GLU A 1 272 ? 11.765 15.458 -18.991 1.00 75.94 272 GLU A C 1
ATOM 2145 O O . GLU A 1 272 ? 12.073 16.073 -17.972 1.00 75.94 272 GLU A O 1
ATOM 2150 N N . ALA A 1 273 ? 11.015 16.028 -19.940 1.00 75.69 273 ALA A N 1
ATOM 2151 C CA . ALA A 1 273 ? 10.571 17.414 -19.882 1.00 75.69 273 ALA A CA 1
ATOM 2152 C C . ALA A 1 273 ? 9.218 17.545 -19.167 1.00 75.69 273 ALA A C 1
ATOM 2154 O O . ALA A 1 273 ? 8.200 17.021 -19.632 1.00 75.69 273 ALA A O 1
ATOM 2155 N N . PHE A 1 274 ? 9.183 18.330 -18.086 1.00 79.19 274 PHE A N 1
ATOM 2156 C CA . PHE A 1 274 ? 7.941 18.703 -17.408 1.00 79.19 274 PHE A CA 1
ATOM 2157 C C . PHE A 1 274 ? 7.063 19.576 -18.325 1.00 79.19 274 PHE A C 1
ATOM 2159 O O . PHE A 1 274 ? 7.277 20.780 -18.463 1.00 79.19 274 PHE A O 1
ATOM 2166 N N . ARG A 1 275 ? 6.081 18.945 -18.980 1.00 77.25 275 ARG A N 1
ATOM 2167 C CA . ARG A 1 275 ? 5.114 19.566 -19.902 1.00 77.25 275 ARG A CA 1
ATOM 2168 C C . ARG A 1 275 ? 3.680 19.255 -19.441 1.00 77.25 275 ARG A C 1
ATOM 2170 O O . ARG A 1 275 ? 3.130 18.245 -19.882 1.00 77.25 275 ARG A O 1
ATOM 2177 N N . PRO A 1 276 ? 3.061 20.072 -18.566 1.00 77.88 276 PRO A N 1
ATOM 2178 C CA . PRO A 1 276 ? 1.700 19.816 -18.085 1.00 77.88 276 PRO A CA 1
ATOM 2179 C C . PRO A 1 276 ? 0.656 19.855 -19.215 1.00 77.88 276 PRO A C 1
ATOM 2181 O O . PRO A 1 276 ? -0.290 19.069 -19.195 1.00 77.88 276 PRO A O 1
ATOM 2184 N N . ASP A 1 277 ? 0.869 20.683 -20.242 1.00 78.62 277 ASP A N 1
ATOM 2185 C CA . ASP A 1 277 ? -0.058 20.860 -21.372 1.00 78.62 277 ASP A CA 1
ATOM 2186 C C . ASP A 1 277 ? -0.271 19.582 -22.200 1.00 78.62 277 ASP A C 1
ATOM 2188 O O . ASP A 1 277 ? -1.326 19.412 -22.808 1.00 78.62 277 ASP A O 1
ATOM 2192 N N . ARG A 1 278 ? 0.680 18.633 -22.148 1.00 80.19 278 ARG A N 1
ATOM 2193 C CA . ARG A 1 278 ? 0.611 17.308 -22.801 1.00 80.19 278 ARG A CA 1
ATOM 2194 C C . ARG A 1 278 ? -0.681 16.547 -22.458 1.00 80.19 278 ARG A C 1
ATOM 2196 O O . ARG A 1 278 ? -1.140 15.718 -23.238 1.00 80.19 278 ARG A O 1
ATOM 2203 N N . TRP A 1 279 ? -1.265 16.812 -21.290 1.00 75.69 279 TRP A N 1
ATOM 2204 C CA . TRP A 1 279 ? -2.480 16.151 -20.798 1.00 75.69 279 TRP A CA 1
ATOM 2205 C C . TRP A 1 279 ? -3.782 16.877 -21.169 1.00 75.69 279 TRP A C 1
ATOM 2207 O O . TRP A 1 279 ? -4.863 16.376 -20.866 1.00 75.69 279 TRP A O 1
ATOM 2217 N N . LEU A 1 280 ? -3.685 18.041 -21.820 1.00 75.38 280 LEU A N 1
ATOM 2218 C CA . LEU A 1 280 ? -4.813 18.853 -22.291 1.00 75.38 280 LEU A CA 1
ATOM 2219 C C . LEU A 1 280 ? -5.085 18.665 -23.797 1.00 75.38 280 LEU A C 1
ATOM 2221 O O . LEU A 1 280 ? -6.102 19.135 -24.307 1.00 75.38 280 LEU A O 1
ATOM 2225 N N . GLU A 1 281 ? -4.194 17.974 -24.512 1.00 73.25 281 GLU A N 1
ATOM 2226 C CA . GLU A 1 281 ? -4.293 17.725 -25.952 1.00 73.25 281 GLU A CA 1
ATOM 2227 C C . GLU A 1 281 ? -5.351 16.651 -26.294 1.00 73.25 281 GLU A C 1
ATOM 2229 O O . GLU A 1 281 ? -5.439 15.583 -25.676 1.00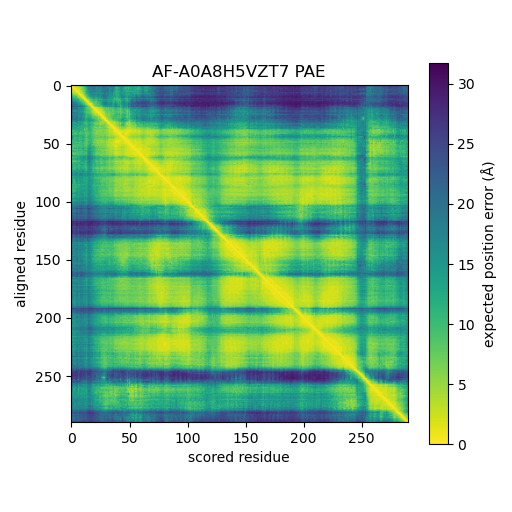 73.25 281 GLU A O 1
ATOM 2234 N N . LEU A 1 282 ? -6.159 16.919 -27.328 1.00 43.88 282 LEU A N 1
ATOM 2235 C CA . LEU A 1 282 ? -7.190 16.002 -27.830 1.00 43.88 282 LEU A CA 1
ATOM 2236 C C . LEU A 1 282 ? -6.556 14.727 -28.408 1.00 43.88 282 LEU A C 1
ATOM 2238 O O . LEU A 1 282 ? -6.029 14.730 -29.517 1.00 43.88 282 LEU A O 1
ATOM 2242 N N . GLY A 1 283 ? -6.656 13.623 -27.662 1.00 53.72 283 GLY A N 1
ATOM 2243 C CA . GLY A 1 283 ? -6.090 12.320 -28.035 1.00 53.72 283 GLY A CA 1
ATOM 2244 C C . GLY A 1 283 ? -5.053 11.765 -27.054 1.00 53.72 283 GLY A C 1
ATOM 2245 O O . GLY A 1 283 ? -4.528 10.676 -27.297 1.00 53.72 283 GLY A O 1
ATOM 2246 N N . ALA A 1 284 ? -4.774 12.462 -25.944 1.00 51.09 284 ALA A N 1
ATOM 2247 C CA . ALA A 1 284 ? -3.899 11.969 -24.881 1.00 51.09 284 ALA A CA 1
ATOM 2248 C C . ALA A 1 284 ? -4.282 10.543 -24.422 1.00 51.09 284 ALA A C 1
ATOM 2250 O O . ALA A 1 284 ? -5.434 10.254 -24.086 1.00 51.09 284 ALA A O 1
ATOM 2251 N N . LYS A 1 285 ? -3.303 9.628 -24.404 1.00 51.28 285 LYS A N 1
ATOM 2252 C CA . LYS A 1 285 ? -3.502 8.236 -23.972 1.00 51.28 285 LYS A CA 1
ATOM 2253 C C . LYS A 1 285 ? -3.467 8.139 -22.448 1.00 51.28 285 LYS A C 1
ATOM 2255 O O . LYS A 1 285 ? -2.397 8.103 -21.843 1.00 51.28 285 LYS A O 1
ATOM 2260 N N . PHE A 1 286 ? -4.640 8.039 -21.832 1.00 48.66 286 PHE A N 1
ATOM 2261 C CA . PHE A 1 286 ? -4.773 7.803 -20.396 1.00 48.66 286 PHE A CA 1
ATOM 2262 C C . PHE A 1 286 ? -4.607 6.313 -20.065 1.00 48.66 286 PHE A C 1
ATOM 2264 O O . PHE A 1 286 ? -5.505 5.506 -20.305 1.00 48.66 286 PHE A O 1
ATOM 2271 N N . TYR A 1 287 ? -3.469 5.947 -19.475 1.00 45.06 287 TYR A N 1
ATOM 2272 C CA . TYR A 1 287 ? -3.266 4.623 -18.886 1.00 45.06 287 TYR A CA 1
ATOM 2273 C C . TYR A 1 287 ? -3.688 4.650 -17.414 1.00 45.06 287 TYR A C 1
ATOM 2275 O O . TYR A 1 287 ? -2.910 5.021 -16.539 1.00 45.06 287 TYR A O 1
ATOM 2283 N N . VAL A 1 288 ? -4.934 4.260 -17.138 1.00 31.75 288 VAL A N 1
ATOM 2284 C CA . VAL A 1 288 ? -5.407 4.071 -15.760 1.00 31.75 288 VAL A CA 1
ATOM 2285 C C . VAL A 1 288 ? -4.847 2.751 -15.230 1.00 31.75 288 VAL A C 1
ATOM 2287 O O . VAL A 1 288 ? -5.245 1.676 -15.681 1.00 31.75 288 VAL A O 1
ATOM 2290 N N . LEU A 1 289 ? -3.914 2.843 -14.283 1.00 31.33 289 LEU A N 1
ATOM 2291 C CA . LEU A 1 289 ? -3.481 1.721 -13.452 1.00 31.33 289 LEU A CA 1
ATOM 2292 C C . LEU A 1 289 ? -4.467 1.588 -12.280 1.00 31.33 289 LEU A C 1
ATOM 2294 O O . LEU A 1 289 ? -4.750 2.582 -11.610 1.00 31.33 289 LEU A O 1
ATOM 2298 N N . VAL A 1 290 ? -5.005 0.382 -12.074 1.00 29.19 290 VAL A N 1
ATOM 2299 C CA 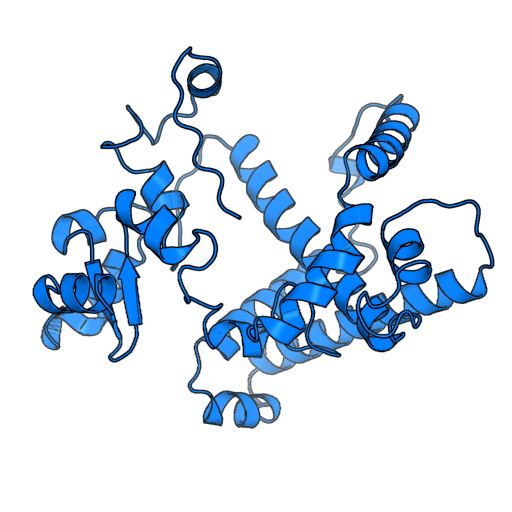. VAL A 1 290 ? -6.002 0.035 -11.038 1.00 29.19 290 VAL A CA 1
ATOM 2300 C C . VAL A 1 290 ? -5.392 -0.930 -10.027 1.00 29.19 290 VAL A C 1
ATOM 2302 O O . VAL A 1 290 ? -4.642 -1.825 -10.475 1.00 29.19 290 VAL A O 1
#

Radius of gyration: 21.63 Å; Cα contacts (8 Å, |Δi|>4): 253; chains: 1; bounding box: 52×51×51 Å

Solvent-accessible surface area (backbone atoms only — not comparable to full-atom values): 17162 Å² total; per-residue (Å²): 110,72,64,58,53,57,48,71,76,58,54,51,67,69,52,78,92,47,51,70,60,53,44,53,31,60,27,36,69,79,43,57,26,39,74,74,49,44,48,39,32,52,70,45,101,91,39,70,43,48,68,48,78,81,49,47,60,62,48,63,30,87,89,54,78,68,62,70,59,80,45,37,64,44,70,58,77,81,48,82,35,58,86,45,41,49,53,62,83,64,27,50,47,46,46,61,46,49,48,63,47,74,28,76,70,42,46,51,58,53,51,53,51,51,59,70,62,54,81,49,84,88,60,71,75,78,69,68,73,60,91,79,47,52,69,62,30,51,49,45,21,48,56,39,31,54,54,40,24,73,42,60,74,76,52,44,65,53,50,76,71,44,62,87,42,66,64,52,42,47,13,54,48,23,49,51,50,52,51,49,53,36,44,53,54,48,51,58,57,62,73,60,72,65,78,79,66,83,50,66,65,53,40,49,75,71,23,39,40,78,85,80,64,41,72,60,57,67,63,51,50,38,33,42,53,44,49,50,52,52,61,49,49,56,57,50,49,58,51,50,49,58,68,74,49,88,81,75,84,86,84,69,67,79,61,68,39,66,63,46,57,58,53,25,66,93,78,28,82,65,40,90,55,96,57,78,64,64,76,74,46,94,79,58,83,81,81,83,86,114

Sequence (290 aa):
MAFEKKVKNRNETCQVDEGAACVLAVSSPTGKGWVKHGDFVQIAPNHVSINNPDAIQQIYGHKTGFVKGPLYDAFHQVTFVVFNTRNVPEHTPKRNYINPAFSALGWKYQLLKISNASNQRLDFSAWSEDEYGLIKIIDTRGESMNALGSLWPFLRSAMRYNTFNSFWKNGFRASAGLAKIGKEAFERRKDSADNSRKDLLSFLFNAKDPDTKQPIPEDEIIAESISFIVGGSDTTNSTMTNVIEPKLGSSYQHSIPTLGIMMDPRIFESPEAFRPDRWLELGAKFYVLV

Nearest PDB structures (foldseek):
  6q2c-assembly1_A  TM=6.269E-01  e=9.850E-04  Acanthamoeba castellanii str. Neff
  5esk-assembly1_A  TM=6.125E-01  e=2.685E-03  Saccharomyces cerevisiae YJM789
  5jlc-assembly1_A  TM=6.143E-01  e=4.660E-03  Nakaseomyces glabratus CBS 138
  5eaf-assembly2_B  TM=6.246E-01  e=8.941E-03  Saccharomyces cerevisiae YJM789
  4uyl-assembly1_A  TM=5.598E-01  e=1.896E-02  Aspergillus fumigatus